Protein AF-A0A7Y5DY19-F1 (afdb_monomer)

Structure (mmCIF, N/CA/C/O backbone):
data_AF-A0A7Y5DY19-F1
#
_entry.id  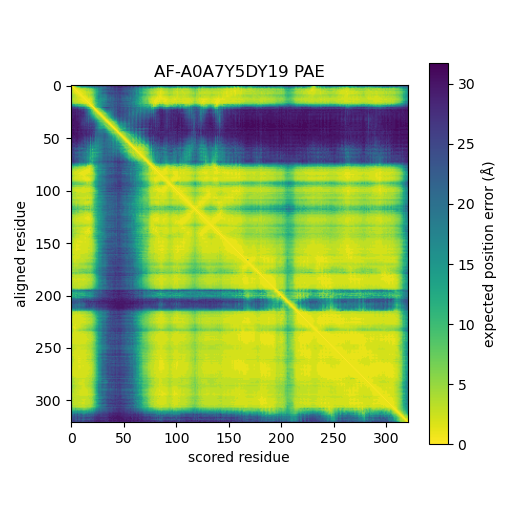 AF-A0A7Y5DY19-F1
#
loop_
_atom_site.group_PDB
_atom_site.id
_atom_site.type_symbol
_atom_site.label_atom_id
_atom_site.label_alt_id
_atom_site.label_comp_id
_atom_site.label_asym_id
_atom_site.label_entity_id
_atom_site.label_seq_id
_atom_site.pdbx_PDB_ins_code
_atom_site.Cartn_x
_atom_site.Cartn_y
_atom_site.Cartn_z
_atom_site.occupancy
_atom_site.B_iso_or_equiv
_atom_site.auth_seq_id
_atom_site.auth_comp_id
_atom_site.auth_asym_id
_atom_site.auth_atom_id
_atom_site.pdbx_PDB_model_num
ATOM 1 N N . MET A 1 1 ? 24.642 -0.174 10.394 1.00 47.94 1 MET A N 1
ATOM 2 C CA . MET A 1 1 ? 23.927 -1.462 10.455 1.00 47.94 1 MET A CA 1
ATOM 3 C C . MET A 1 1 ? 22.788 -1.344 9.474 1.00 47.94 1 MET A C 1
ATOM 5 O O . MET A 1 1 ? 21.991 -0.431 9.638 1.00 47.94 1 MET A O 1
ATOM 9 N N . GLU A 1 2 ? 22.770 -2.161 8.429 1.00 65.00 2 GLU A N 1
ATOM 10 C CA . GLU A 1 2 ? 21.611 -2.221 7.538 1.00 65.00 2 GLU A CA 1
ATOM 11 C C . GLU A 1 2 ? 20.450 -2.831 8.331 1.00 65.00 2 GLU A C 1
ATOM 13 O O . GLU A 1 2 ? 20.556 -3.951 8.831 1.00 65.00 2 GLU A O 1
ATOM 18 N N . GLY A 1 3 ? 19.395 -2.045 8.552 1.00 85.75 3 GLY A N 1
ATOM 19 C CA . GLY A 1 3 ? 18.178 -2.532 9.194 1.00 85.75 3 GLY A CA 1
ATOM 20 C C . GLY A 1 3 ? 17.427 -3.467 8.250 1.00 85.75 3 GLY A C 1
ATOM 21 O O . GLY A 1 3 ? 17.503 -3.313 7.033 1.00 85.75 3 GLY A O 1
ATOM 22 N N . VAL A 1 4 ? 16.697 -4.436 8.791 1.00 93.50 4 VAL A N 1
ATOM 23 C CA . VAL A 1 4 ? 15.741 -5.232 8.011 1.00 93.50 4 VAL A CA 1
ATOM 24 C C . VAL A 1 4 ? 14.376 -4.576 8.168 1.00 93.50 4 VAL A C 1
ATOM 26 O O . VAL A 1 4 ? 13.963 -4.287 9.287 1.00 93.50 4 VAL A O 1
ATOM 29 N N . LEU A 1 5 ? 13.688 -4.329 7.056 1.00 94.56 5 LEU A N 1
ATOM 30 C CA . LEU A 1 5 ? 12.326 -3.811 7.050 1.00 94.56 5 LEU A CA 1
ATOM 31 C C . LEU A 1 5 ? 11.378 -4.778 7.766 1.00 94.56 5 LEU A C 1
ATOM 33 O O . LEU A 1 5 ? 11.551 -6.000 7.663 1.00 94.56 5 LEU A O 1
ATOM 37 N N . PRO A 1 6 ? 10.323 -4.265 8.415 1.00 94.06 6 PRO A N 1
ATOM 38 C CA . PRO A 1 6 ? 9.369 -5.110 9.116 1.00 94.06 6 PRO A CA 1
ATOM 39 C C . PRO A 1 6 ? 8.664 -6.071 8.147 1.00 94.06 6 PRO A C 1
ATOM 41 O O . PRO A 1 6 ? 8.597 -5.820 6.937 1.00 94.06 6 PRO A O 1
ATOM 44 N N . PRO A 1 7 ? 8.110 -7.192 8.630 1.00 95.31 7 PRO A N 1
ATOM 45 C CA . PRO A 1 7 ? 7.255 -8.029 7.800 1.00 95.31 7 PRO A CA 1
ATOM 46 C C . PRO A 1 7 ? 6.037 -7.225 7.339 1.00 95.31 7 PRO A C 1
ATOM 48 O O . PRO A 1 7 ? 5.488 -6.444 8.107 1.00 95.31 7 PRO A O 1
ATOM 51 N N . LEU A 1 8 ? 5.568 -7.441 6.111 1.00 94.75 8 LEU A N 1
ATOM 52 C CA . LEU A 1 8 ? 4.372 -6.761 5.606 1.00 94.75 8 LEU A CA 1
ATOM 53 C C . LEU A 1 8 ? 3.148 -7.029 6.508 1.00 94.75 8 LEU A C 1
ATOM 55 O O . LEU A 1 8 ? 3.033 -8.145 7.037 1.00 94.75 8 LEU A O 1
ATOM 59 N N . PRO A 1 9 ? 2.232 -6.056 6.666 1.00 94.56 9 PRO A N 1
ATOM 60 C CA . PRO A 1 9 ? 0.944 -6.264 7.321 1.00 94.56 9 PRO A CA 1
ATOM 61 C C . PRO A 1 9 ? 0.199 -7.473 6.740 1.00 94.56 9 PRO A C 1
ATOM 63 O O . PRO A 1 9 ? 0.100 -7.630 5.525 1.00 94.56 9 PRO A O 1
ATOM 66 N N . ASP A 1 10 ? -0.343 -8.331 7.603 1.00 92.62 10 A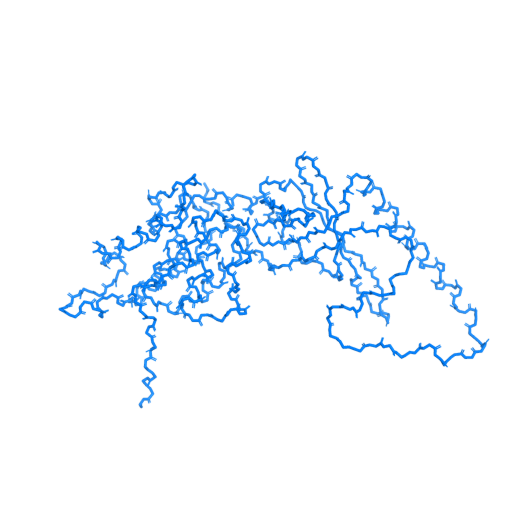SP A N 1
ATOM 67 C CA . ASP A 1 10 ? -1.131 -9.518 7.234 1.00 92.62 10 ASP A CA 1
ATOM 68 C C . ASP A 1 10 ? -2.639 -9.246 7.128 1.00 92.62 10 ASP A C 1
ATOM 70 O O . ASP A 1 10 ? -3.430 -10.146 6.846 1.00 92.62 10 ASP A O 1
ATOM 74 N N . PHE A 1 11 ? -3.038 -7.985 7.269 1.00 93.62 11 PHE A N 1
ATOM 75 C CA . PHE A 1 11 ? -4.394 -7.504 7.049 1.00 93.62 11 PHE A CA 1
ATOM 76 C C . PHE A 1 11 ? -4.428 -6.529 5.871 1.00 93.62 11 PHE A C 1
ATOM 78 O O . PHE A 1 11 ? -3.453 -5.850 5.550 1.00 93.62 11 PHE A O 1
ATOM 85 N N . ARG A 1 12 ? -5.576 -6.446 5.199 1.00 93.19 12 ARG A N 1
ATOM 86 C CA . ARG A 1 12 ? -5.822 -5.451 4.139 1.00 93.19 12 ARG A CA 1
ATOM 87 C C . ARG A 1 12 ? -6.765 -4.349 4.596 1.00 93.19 12 ARG A C 1
ATOM 89 O O . ARG A 1 12 ? -6.614 -3.206 4.185 1.00 93.19 12 ARG A O 1
ATOM 96 N N . TYR A 1 13 ? -7.732 -4.710 5.430 1.00 95.31 13 TYR A N 1
ATOM 97 C CA . TYR A 1 13 ? -8.744 -3.808 5.946 1.00 95.31 13 TYR A CA 1
ATOM 98 C C . TYR A 1 13 ? -9.335 -4.395 7.227 1.00 95.31 13 TYR A C 1
ATOM 100 O O . TYR A 1 13 ? -9.762 -5.550 7.231 1.00 95.31 13 TYR A O 1
ATOM 108 N N . VAL A 1 14 ? -9.381 -3.601 8.292 1.00 96.50 14 VAL A N 1
ATOM 109 C CA . VAL A 1 14 ? -10.083 -3.931 9.537 1.00 96.50 14 VAL A CA 1
ATOM 110 C C . VAL A 1 14 ? -11.044 -2.791 9.846 1.00 96.50 14 VAL A C 1
ATOM 112 O O . VAL A 1 14 ? -10.621 -1.723 10.286 1.00 96.50 14 VAL A O 1
ATOM 115 N N . GLY A 1 15 ? -12.332 -3.011 9.580 1.00 96.31 15 GLY A N 1
ATOM 116 C CA . GLY A 1 15 ? -13.397 -2.062 9.901 1.00 96.31 15 GLY A CA 1
ATOM 117 C C . GLY A 1 15 ? -13.748 -2.110 11.387 1.00 96.31 15 GLY A C 1
ATOM 118 O O . GLY A 1 15 ? -13.880 -3.194 11.961 1.00 96.31 15 GLY A O 1
ATOM 119 N N . LEU A 1 16 ? -13.881 -0.936 11.998 1.00 95.69 16 LEU A N 1
ATOM 120 C CA . LEU A 1 16 ? -14.150 -0.751 13.416 1.00 95.69 16 LEU A CA 1
ATOM 121 C C . LEU A 1 16 ? -15.357 0.172 13.601 1.00 95.69 16 LEU A C 1
ATOM 123 O O . LEU A 1 16 ? -15.302 1.360 13.285 1.00 95.69 16 LEU A O 1
ATOM 127 N N . ASP A 1 17 ? -16.428 -0.371 14.167 1.00 93.19 17 ASP A N 1
ATOM 128 C CA . ASP A 1 17 ? -17.612 0.384 14.557 1.00 93.19 17 ASP A CA 1
ATOM 129 C C . ASP A 1 17 ? -17.346 1.198 15.834 1.00 93.19 17 ASP A C 1
ATOM 131 O O . ASP A 1 17 ? -16.544 0.783 16.680 1.00 93.19 17 ASP A O 1
ATOM 135 N N . PRO A 1 18 ? -18.053 2.324 16.052 1.00 89.56 18 PRO A N 1
ATOM 136 C CA . PRO A 1 18 ? -17.927 3.095 17.281 1.00 89.56 18 PRO A CA 1
ATOM 137 C C . PRO A 1 18 ? -18.196 2.226 18.511 1.00 89.56 18 PRO A C 1
ATOM 139 O O . PRO A 1 18 ? -19.282 1.655 18.665 1.00 89.56 18 PRO A O 1
ATOM 142 N N . TYR A 1 19 ? -17.233 2.173 19.433 1.00 82.88 19 TYR A N 1
ATOM 143 C CA . TYR A 1 19 ? -17.400 1.405 20.661 1.00 82.88 19 TYR A CA 1
ATOM 144 C C . TYR A 1 19 ? -18.506 2.010 21.538 1.00 82.88 19 TYR A C 1
ATOM 146 O O . TYR A 1 19 ? -18.333 3.043 22.185 1.00 82.88 19 TYR A O 1
ATOM 154 N N . ARG A 1 20 ? -19.664 1.350 21.599 1.00 75.81 20 ARG A N 1
ATOM 155 C CA . ARG A 1 20 ? -20.742 1.714 22.523 1.00 75.81 20 ARG A CA 1
ATOM 156 C C . ARG A 1 20 ? -20.715 0.740 23.693 1.00 75.81 20 ARG A C 1
ATOM 158 O O . ARG A 1 20 ? -21.132 -0.404 23.509 1.00 75.81 20 ARG A O 1
ATOM 165 N N . PRO A 1 21 ? -20.287 1.156 24.900 1.00 60.34 21 PRO A N 1
ATOM 166 C CA . PRO A 1 21 ? -20.390 0.311 26.078 1.00 60.34 21 PRO A CA 1
ATOM 167 C C . PRO A 1 21 ? -21.870 0.152 26.444 1.00 60.34 21 PRO A C 1
ATOM 169 O O . PRO A 1 21 ? -22.407 0.874 27.280 1.00 60.34 21 PRO A O 1
ATOM 172 N N . ARG A 1 22 ? -22.576 -0.770 25.789 1.00 55.03 22 ARG A N 1
ATOM 173 C CA . ARG A 1 22 ? -23.958 -1.081 26.135 1.00 55.03 22 ARG A CA 1
ATOM 174 C C . ARG A 1 22 ? -23.979 -2.168 27.187 1.00 55.03 22 ARG A C 1
ATOM 176 O O . ARG A 1 22 ? -23.454 -3.267 27.016 1.00 55.03 22 ARG A O 1
ATOM 183 N N . GLY A 1 23 ? -24.647 -1.856 28.290 1.00 47.34 23 GLY A N 1
ATOM 184 C CA . GLY A 1 23 ? -25.185 -2.902 29.120 1.00 47.34 23 GLY A CA 1
ATOM 185 C C . GLY A 1 23 ? -26.257 -3.664 28.347 1.00 47.34 23 GLY A C 1
ATOM 186 O O . GLY A 1 23 ? -27.318 -3.112 28.106 1.00 47.34 23 GLY A O 1
ATOM 187 N N . ILE A 1 24 ? -25.961 -4.932 28.050 1.00 45.91 24 ILE A N 1
ATOM 188 C CA . ILE A 1 24 ? -26.899 -6.009 27.692 1.00 45.91 24 ILE A CA 1
ATOM 189 C C . ILE A 1 24 ? -27.381 -6.042 26.219 1.00 45.91 24 ILE A C 1
ATOM 191 O O . ILE A 1 24 ? -27.890 -5.071 25.673 1.00 45.91 24 ILE A O 1
ATOM 195 N N . LEU A 1 25 ? -27.253 -7.264 25.674 1.00 42.62 25 LEU A N 1
ATOM 196 C CA . LEU A 1 25 ? -27.807 -7.879 24.455 1.00 42.62 25 LEU A CA 1
ATOM 197 C C . LEU A 1 25 ? -27.158 -7.538 23.103 1.00 42.62 25 LEU A C 1
ATOM 199 O O . LEU A 1 25 ? -27.668 -6.759 22.304 1.00 42.62 25 LEU A O 1
ATOM 203 N N . VAL A 1 26 ? -26.089 -8.285 22.800 1.00 42.25 26 VAL A N 1
ATOM 204 C CA . VAL A 1 26 ? -25.784 -8.719 21.429 1.00 42.25 26 VAL A CA 1
ATOM 205 C C . VAL A 1 26 ? -26.884 -9.699 21.011 1.00 42.25 26 VAL A C 1
ATOM 207 O O . VAL A 1 26 ? -26.814 -10.896 21.259 1.00 42.25 26 VAL A O 1
ATOM 210 N N . ALA A 1 27 ? -27.945 -9.146 20.438 1.00 38.53 27 ALA A N 1
ATOM 211 C CA . ALA A 1 27 ? -28.894 -9.833 19.579 1.00 38.53 27 ALA A CA 1
ATOM 212 C C . ALA A 1 27 ? -29.071 -8.909 18.370 1.00 38.53 27 ALA A C 1
ATOM 214 O O . ALA A 1 27 ? -29.898 -8.002 18.402 1.00 38.53 27 ALA A O 1
ATOM 215 N N . GLY A 1 28 ? -28.208 -9.051 17.359 1.00 35.72 28 GLY A N 1
ATOM 216 C CA . GLY A 1 28 ? -28.328 -8.250 16.135 1.00 35.72 28 GLY A CA 1
ATOM 217 C C . GLY A 1 28 ? -27.039 -7.819 15.436 1.00 35.72 28 GLY A C 1
ATOM 218 O O . GLY A 1 28 ? -27.058 -6.783 14.787 1.00 35.72 28 GLY A O 1
ATOM 219 N N . ALA A 1 29 ? -25.943 -8.578 15.525 1.00 39.25 29 ALA A N 1
ATOM 220 C CA . ALA A 1 29 ? -24.793 -8.413 14.624 1.00 39.25 29 ALA A CA 1
ATOM 221 C C . ALA A 1 29 ? -24.705 -9.585 13.623 1.00 39.25 29 ALA A C 1
ATOM 223 O O . ALA A 1 29 ? -23.645 -10.151 13.400 1.00 39.25 29 ALA A O 1
ATOM 224 N N . LEU A 1 30 ? -25.853 -9.969 13.048 1.00 38.22 30 LEU A N 1
ATOM 225 C CA . LEU A 1 30 ? -25.988 -10.990 11.994 1.00 38.22 30 LEU A CA 1
ATOM 226 C C . LEU A 1 30 ? -26.472 -10.376 10.668 1.00 38.22 30 LEU A C 1
ATOM 228 O O . LEU A 1 30 ? -27.274 -10.965 9.948 1.00 38.22 30 LEU A O 1
ATOM 232 N N . ALA A 1 31 ? -26.028 -9.165 10.336 1.00 37.38 31 ALA A N 1
ATOM 233 C CA . ALA A 1 31 ? -26.508 -8.487 9.133 1.00 37.38 31 ALA A CA 1
ATOM 234 C C . ALA A 1 31 ? -25.411 -7.767 8.348 1.00 37.38 31 ALA A C 1
ATOM 236 O O . ALA A 1 31 ? -25.641 -6.662 7.887 1.00 37.38 31 ALA A O 1
ATOM 237 N N . THR A 1 32 ? -24.259 -8.413 8.148 1.00 43.06 32 THR A N 1
ATOM 238 C CA . THR A 1 32 ? -23.358 -8.139 7.008 1.00 43.06 32 THR A CA 1
ATOM 239 C C . THR A 1 32 ? -22.368 -9.298 6.832 1.00 43.06 32 THR A C 1
ATOM 241 O O . THR A 1 32 ? -21.172 -9.169 7.062 1.00 43.06 32 THR A O 1
ATOM 244 N N . GLY A 1 33 ? -22.875 -10.473 6.436 1.00 35.12 33 GLY A N 1
ATOM 245 C CA . GLY A 1 33 ? -22.023 -11.601 6.034 1.00 35.12 33 GLY A CA 1
ATOM 246 C C . GLY A 1 33 ? -22.703 -12.972 6.064 1.00 35.12 33 GLY A C 1
ATOM 247 O O . GLY A 1 33 ? -22.456 -13.743 6.973 1.00 35.12 33 GLY A O 1
ATOM 248 N N . ALA A 1 34 ? -23.532 -13.261 5.053 1.00 35.44 34 ALA A N 1
ATOM 249 C CA . ALA A 1 34 ? -23.969 -14.594 4.601 1.00 35.44 34 ALA A CA 1
ATOM 250 C C . ALA A 1 34 ? -24.678 -15.561 5.595 1.00 35.44 34 ALA A C 1
ATOM 252 O O . ALA A 1 34 ? -24.042 -16.324 6.302 1.00 35.44 34 ALA A O 1
ATOM 253 N N . GLY A 1 35 ? -26.013 -15.652 5.475 1.00 34.72 35 GLY A N 1
ATOM 254 C CA . GLY A 1 35 ? -26.762 -16.925 5.501 1.00 34.72 35 GLY A CA 1
ATOM 255 C C . GLY A 1 35 ? -27.006 -17.648 6.840 1.00 34.72 35 GLY A C 1
ATOM 256 O O . GLY A 1 35 ? -26.118 -18.288 7.375 1.00 34.72 35 GLY A O 1
ATOM 257 N N . ALA A 1 36 ? -28.289 -17.700 7.230 1.00 34.03 36 ALA A N 1
ATOM 258 C CA . ALA A 1 36 ? -28.924 -18.625 8.187 1.00 34.03 36 ALA A CA 1
ATOM 259 C C . ALA A 1 36 ? -28.653 -18.421 9.695 1.00 34.03 36 ALA A C 1
ATOM 261 O O . ALA A 1 36 ? -27.603 -18.775 10.200 1.00 34.03 36 ALA A O 1
ATOM 262 N N . PHE A 1 37 ? -29.665 -17.933 10.431 1.00 32.44 37 PHE A N 1
ATOM 263 C CA . PHE A 1 37 ? -30.387 -18.683 11.483 1.00 32.44 37 PHE A CA 1
ATOM 264 C C . PHE A 1 37 ? -31.333 -17.737 12.250 1.00 32.44 37 PHE A C 1
ATOM 266 O O . PHE A 1 37 ? -30.956 -17.069 13.206 1.00 32.44 37 PHE A O 1
ATOM 273 N N . VAL A 1 38 ? -32.606 -17.703 11.850 1.00 34.28 38 VAL A N 1
ATOM 274 C CA . VAL A 1 38 ? -33.706 -17.225 12.704 1.00 34.28 38 VAL A CA 1
ATOM 275 C C . VAL A 1 38 ? -34.768 -18.308 12.689 1.00 34.28 38 VAL A C 1
ATOM 277 O O . VAL A 1 38 ? -35.705 -18.233 11.911 1.00 34.28 38 VAL A O 1
ATOM 280 N N . PHE A 1 39 ? -34.593 -19.351 13.496 1.00 34.44 39 PHE A N 1
ATOM 281 C CA . PHE A 1 39 ? -35.662 -20.289 13.848 1.00 34.44 39 PHE A CA 1
ATOM 282 C C . PHE A 1 39 ? -35.239 -21.085 15.084 1.00 34.44 39 PHE A C 1
ATOM 284 O O . PHE A 1 39 ? -34.536 -22.076 14.949 1.00 34.44 39 PHE A O 1
ATOM 291 N N . ALA A 1 40 ? -35.649 -20.640 16.277 1.00 34.84 40 ALA A N 1
ATOM 292 C CA . ALA A 1 40 ? -35.953 -21.508 17.427 1.00 34.84 40 ALA A CA 1
ATOM 293 C C . ALA A 1 40 ? -36.281 -20.669 18.675 1.00 34.84 40 ALA A C 1
ATOM 295 O O . ALA A 1 40 ? -35.467 -20.533 19.584 1.00 34.84 40 ALA A O 1
ATOM 296 N N . SER A 1 41 ? -37.494 -20.122 18.761 1.00 35.47 41 SER A N 1
ATOM 297 C CA . SER A 1 41 ? -38.027 -19.647 20.052 1.00 35.47 41 SER A CA 1
ATOM 298 C C . SER A 1 41 ? -39.474 -20.066 20.330 1.00 35.47 41 SER A C 1
ATOM 300 O O . SER A 1 41 ? -40.055 -19.629 21.317 1.00 35.47 41 SER A O 1
ATOM 302 N N . SER A 1 42 ? -40.053 -20.975 19.537 1.00 35.09 42 SER A N 1
ATOM 303 C CA . SER A 1 42 ? -41.448 -21.417 19.704 1.00 35.09 42 SER A CA 1
ATOM 304 C C . SER A 1 42 ? -41.637 -22.833 20.274 1.00 35.09 42 SER A C 1
ATOM 306 O O . SER A 1 42 ? -42.757 -23.332 20.269 1.00 35.09 42 SER A O 1
ATOM 308 N N . LEU A 1 43 ? -40.599 -23.497 20.802 1.00 41.12 43 LEU A N 1
ATOM 309 C CA . LEU A 1 43 ? -40.690 -24.911 21.214 1.00 41.12 43 LEU A CA 1
ATOM 310 C C . LEU A 1 43 ? -40.022 -25.227 22.564 1.00 41.12 43 LEU A C 1
ATOM 312 O O . LEU A 1 43 ? -39.181 -26.115 22.630 1.00 41.12 43 LEU A O 1
ATOM 316 N N . ILE A 1 44 ? -40.379 -24.553 23.666 1.00 40.78 44 ILE A N 1
ATOM 317 C CA . ILE A 1 44 ? -40.009 -25.044 25.013 1.00 40.78 44 ILE A CA 1
ATOM 318 C C . ILE A 1 44 ? -41.146 -24.786 26.014 1.00 40.78 44 ILE A C 1
ATOM 320 O O . ILE A 1 44 ? -41.459 -23.648 26.347 1.00 40.78 44 ILE A O 1
ATOM 324 N N . GLY A 1 45 ? -41.765 -25.876 26.483 1.00 39.03 45 GLY A N 1
ATOM 325 C CA . GLY A 1 45 ? -42.832 -25.885 27.488 1.00 39.03 45 GLY A CA 1
ATOM 326 C C . GLY A 1 45 ? -42.370 -25.565 28.924 1.00 39.03 45 GLY A C 1
ATOM 327 O O . GLY A 1 45 ? -41.172 -25.444 29.191 1.00 39.03 45 GLY A O 1
ATOM 328 N N . PRO A 1 46 ? -43.313 -25.474 29.882 1.00 37.25 46 PRO A N 1
ATOM 329 C CA . PRO A 1 46 ? -43.135 -24.818 31.189 1.00 37.25 46 PRO A CA 1
ATOM 330 C C . PRO A 1 46 ? -42.216 -25.533 32.209 1.00 37.25 46 PRO A C 1
ATOM 332 O O . PRO A 1 46 ? -42.150 -25.130 33.366 1.00 37.25 46 PRO A O 1
ATOM 335 N N . GLY A 1 47 ? -41.475 -26.575 31.816 1.00 38.69 47 GLY A N 1
ATOM 336 C CA . GLY A 1 47 ? -40.730 -27.455 32.731 1.00 38.69 47 GLY A CA 1
ATOM 337 C C . GLY A 1 47 ? -39.239 -27.152 32.951 1.00 38.69 47 GLY A C 1
ATOM 338 O O . GLY A 1 47 ? -38.571 -27.938 33.616 1.00 38.69 47 GLY A O 1
ATOM 339 N N . ARG A 1 48 ? -38.664 -26.072 32.396 1.00 40.97 48 ARG A N 1
ATOM 340 C CA . ARG A 1 48 ? -37.198 -25.817 32.443 1.00 40.97 48 ARG A CA 1
ATOM 341 C C . ARG A 1 48 ? -36.795 -24.464 33.047 1.00 40.97 48 ARG A C 1
ATOM 343 O O . ARG A 1 48 ? -35.783 -23.891 32.661 1.00 40.97 48 ARG A O 1
ATOM 350 N N . ALA A 1 49 ? -37.551 -23.967 34.025 1.00 40.69 49 ALA A N 1
ATOM 351 C CA . ALA A 1 49 ? -37.311 -22.658 34.643 1.00 40.69 49 ALA A CA 1
ATOM 352 C C . ALA A 1 49 ? -36.174 -22.611 35.695 1.00 40.69 49 ALA A C 1
ATOM 354 O O . ALA A 1 49 ? -35.813 -21.527 36.137 1.00 40.69 49 ALA A O 1
ATOM 355 N N . ILE A 1 50 ? -35.590 -23.748 36.106 1.00 39.50 50 ILE A N 1
ATOM 356 C CA . ILE A 1 50 ? -34.637 -23.782 37.241 1.00 39.50 50 ILE A CA 1
ATOM 357 C C . ILE A 1 50 ? -33.158 -23.861 36.799 1.00 39.50 50 ILE A C 1
ATOM 359 O O . ILE A 1 50 ? -32.272 -23.439 37.537 1.00 39.50 50 ILE A O 1
ATOM 363 N N . LEU A 1 51 ? -32.857 -24.286 35.564 1.00 34.81 51 LEU A N 1
ATOM 364 C CA . LEU A 1 51 ? -31.471 -24.345 35.050 1.00 34.81 51 LEU A CA 1
ATOM 365 C C . LEU A 1 51 ? -31.003 -23.061 34.342 1.00 34.81 51 LEU A C 1
ATOM 367 O O . LEU A 1 51 ? -29.809 -22.885 34.110 1.00 34.81 51 LEU A O 1
ATOM 371 N N . THR A 1 52 ? -31.908 -22.126 34.057 1.00 37.34 52 THR A N 1
ATOM 372 C CA . THR A 1 52 ? -31.581 -20.806 33.495 1.00 37.34 52 THR A CA 1
ATOM 373 C C . THR A 1 52 ? -31.015 -19.834 34.537 1.00 37.34 52 THR A C 1
ATOM 375 O O . THR A 1 52 ? -30.249 -18.944 34.180 1.00 37.34 52 THR A O 1
ATOM 378 N N . ALA A 1 53 ? -31.294 -20.020 35.833 1.00 36.91 53 ALA A N 1
ATOM 379 C CA . ALA A 1 53 ? -30.846 -19.094 36.880 1.00 36.91 53 ALA A CA 1
ATOM 380 C C . ALA A 1 53 ? -29.329 -19.160 37.168 1.00 36.91 53 ALA A C 1
ATOM 382 O O . ALA A 1 53 ? -28.709 -18.133 37.446 1.00 36.91 53 ALA A O 1
ATOM 383 N N . ILE A 1 54 ? -28.701 -20.337 37.043 1.00 38.06 54 ILE A N 1
ATOM 384 C CA . ILE A 1 54 ? -27.258 -20.513 37.316 1.00 38.06 54 ILE A CA 1
ATOM 385 C C . ILE A 1 54 ? -26.398 -20.011 36.139 1.00 38.06 54 ILE A C 1
ATOM 387 O O . ILE A 1 54 ? -25.327 -19.442 36.352 1.00 38.06 54 ILE A O 1
ATOM 391 N N . GLY A 1 55 ? -26.891 -20.116 34.898 1.00 35.31 55 GLY A N 1
ATOM 392 C CA . GLY A 1 55 ? -26.217 -19.557 33.717 1.00 35.31 55 GLY A CA 1
ATOM 393 C C . GLY A 1 55 ? -26.217 -18.022 33.678 1.00 35.31 55 GLY A C 1
ATOM 394 O O . GLY A 1 55 ? -25.226 -17.407 33.284 1.00 35.31 55 GLY A O 1
ATOM 395 N N . VAL A 1 56 ? -27.293 -17.387 34.156 1.00 38.78 56 VAL A N 1
ATOM 396 C CA . VAL A 1 56 ? -27.440 -15.919 34.152 1.00 38.78 56 VAL A CA 1
ATOM 397 C C . VAL A 1 56 ? -26.511 -15.240 35.171 1.00 38.78 56 VAL A C 1
ATOM 399 O O . VAL A 1 56 ? -25.954 -14.182 34.877 1.00 38.78 56 VAL A O 1
ATOM 402 N N . ALA A 1 57 ? -26.253 -15.858 36.329 1.00 40.38 57 ALA A N 1
ATOM 403 C CA . ALA A 1 57 ? -25.339 -15.306 37.336 1.00 40.38 57 ALA A CA 1
ATOM 404 C C . ALA A 1 57 ? -23.859 -15.343 36.894 1.00 40.38 57 ALA A C 1
ATOM 406 O O . ALA A 1 57 ? -23.115 -14.387 37.126 1.00 40.38 57 ALA A O 1
ATOM 407 N N . GLY A 1 58 ? -23.439 -16.407 36.196 1.00 42.62 58 GLY A N 1
ATOM 408 C CA . GLY A 1 58 ? -22.091 -16.516 35.624 1.00 42.62 58 GLY A CA 1
ATOM 409 C C . GLY A 1 58 ? -21.841 -15.504 34.501 1.00 42.62 58 GLY A C 1
ATOM 410 O O . GLY A 1 58 ? -20.803 -14.838 34.485 1.00 42.62 58 GLY A O 1
ATOM 411 N N . ALA A 1 59 ? -22.825 -15.311 33.615 1.00 43.94 59 ALA A N 1
ATOM 412 C CA . ALA A 1 59 ? -22.772 -14.294 32.565 1.00 43.94 59 ALA A CA 1
ATOM 413 C C . ALA A 1 59 ? -22.739 -12.867 33.141 1.00 43.94 59 ALA A C 1
ATOM 415 O O . ALA A 1 59 ? -21.983 -12.020 32.660 1.00 43.94 59 ALA A O 1
ATOM 416 N N . ALA A 1 60 ? -23.490 -12.601 34.216 1.00 47.84 60 ALA A N 1
ATOM 417 C CA . ALA A 1 60 ? -23.481 -11.308 34.894 1.00 47.84 60 ALA A CA 1
ATOM 418 C C . ALA A 1 60 ? -22.107 -10.990 35.509 1.00 47.84 60 ALA A C 1
ATOM 420 O O . ALA A 1 60 ? -21.568 -9.917 35.245 1.00 47.84 60 ALA A O 1
ATOM 421 N N . LEU A 1 61 ? -21.484 -11.925 36.237 1.00 48.12 61 LEU A N 1
ATOM 422 C CA . LEU A 1 61 ? -20.167 -11.704 36.851 1.00 48.12 61 LEU A CA 1
ATOM 423 C C . LEU A 1 61 ? -19.033 -11.605 35.819 1.00 48.12 61 LEU A C 1
ATOM 425 O O . LEU A 1 61 ? -18.151 -10.754 35.967 1.00 48.12 61 LEU A O 1
ATOM 429 N N . PHE A 1 62 ? -19.071 -12.408 34.750 1.00 50.31 62 PHE A N 1
ATOM 430 C CA . PHE A 1 62 ? -18.108 -12.305 33.648 1.00 50.31 62 PHE A CA 1
ATOM 431 C C . PHE A 1 62 ? -18.259 -10.968 32.911 1.00 50.31 62 PHE A C 1
ATOM 433 O O . PHE A 1 62 ? -17.276 -10.249 32.729 1.00 50.31 62 PHE A O 1
ATOM 440 N N . SER A 1 63 ? -19.498 -10.556 32.615 1.00 48.28 63 SER A N 1
ATOM 441 C CA . SER A 1 63 ? -19.778 -9.245 32.020 1.00 48.28 63 SER A CA 1
ATOM 442 C C . SER A 1 63 ? -19.385 -8.086 32.941 1.00 48.28 63 SER A C 1
ATOM 444 O O . SER A 1 63 ? -18.941 -7.055 32.453 1.00 48.28 63 SER A O 1
ATOM 446 N N . GLN A 1 64 ? -19.475 -8.237 34.266 1.00 53.41 64 GLN A N 1
ATOM 447 C CA . GLN A 1 64 ? -19.107 -7.196 35.227 1.00 53.41 64 GLN A CA 1
ATOM 448 C C . GLN A 1 64 ? -17.584 -7.062 35.392 1.00 53.41 64 GLN A C 1
ATOM 450 O O . GLN A 1 64 ? -17.088 -5.946 35.560 1.00 53.41 64 GLN A O 1
ATOM 455 N N . ARG A 1 65 ? -16.823 -8.162 35.285 1.00 53.78 65 ARG A N 1
ATOM 456 C CA . ARG A 1 65 ? -15.347 -8.134 35.231 1.00 53.78 65 ARG A CA 1
ATOM 457 C C . ARG A 1 65 ? -14.838 -7.552 33.912 1.00 53.78 65 ARG A C 1
ATOM 459 O O . ARG A 1 65 ? -13.964 -6.690 33.944 1.00 53.78 65 ARG A O 1
ATOM 466 N N . LEU A 1 66 ? -15.446 -7.933 32.787 1.00 53.97 66 LEU A N 1
ATOM 467 C CA . LEU A 1 66 ? -15.178 -7.314 31.486 1.00 53.97 66 LEU A CA 1
ATOM 468 C C . LEU A 1 66 ? -15.533 -5.829 31.482 1.00 53.97 66 LEU A C 1
ATOM 470 O O . LEU A 1 66 ? -14.727 -5.008 31.060 1.00 53.97 66 LEU A O 1
ATOM 474 N N . ARG A 1 67 ? -16.688 -5.454 32.045 1.00 54.19 67 ARG A N 1
ATOM 475 C CA . ARG A 1 67 ? -17.053 -4.046 32.222 1.00 54.19 67 ARG A CA 1
ATOM 476 C C . ARG A 1 67 ? -16.036 -3.307 33.071 1.00 54.19 67 ARG A C 1
ATOM 478 O O . ARG A 1 67 ? -15.729 -2.188 32.710 1.00 54.19 67 ARG A O 1
ATOM 485 N N . ARG A 1 68 ? -15.501 -3.879 34.155 1.00 54.50 68 ARG A N 1
ATOM 486 C CA . ARG A 1 68 ? -14.500 -3.192 34.993 1.00 54.50 68 ARG A CA 1
ATOM 487 C C . ARG A 1 68 ? -13.182 -2.953 34.260 1.00 54.50 68 ARG A C 1
ATOM 489 O O . ARG A 1 68 ? -12.705 -1.825 34.302 1.00 54.50 68 ARG A O 1
ATOM 496 N N . ASN A 1 69 ? -12.657 -3.952 33.551 1.00 52.47 69 ASN A N 1
ATOM 497 C CA . ASN A 1 69 ? -11.397 -3.802 32.815 1.00 52.47 69 ASN A CA 1
ATOM 498 C C . ASN A 1 69 ? -11.551 -2.881 31.595 1.00 52.47 69 ASN A C 1
ATOM 500 O O . ASN A 1 69 ? -10.685 -2.056 31.330 1.00 52.47 69 ASN A O 1
ATOM 504 N N . VAL A 1 70 ? -12.688 -2.947 30.895 1.00 53.59 70 VAL A N 1
ATOM 505 C CA . VAL A 1 70 ? -12.927 -2.100 29.719 1.00 53.59 70 VAL A CA 1
ATOM 506 C C . VAL A 1 70 ? -13.387 -0.686 30.114 1.00 53.59 70 VAL A C 1
ATOM 508 O O . VAL A 1 70 ? -12.979 0.284 29.481 1.00 53.59 70 VAL A O 1
ATOM 511 N N . HIS A 1 71 ? -14.175 -0.506 31.187 1.00 51.34 71 HIS A N 1
ATOM 512 C CA . HIS A 1 71 ? -14.541 0.833 31.689 1.00 51.34 71 HIS A CA 1
ATOM 513 C C . HIS A 1 71 ? -13.367 1.582 32.311 1.00 51.34 71 HIS A C 1
ATOM 515 O O . HIS A 1 71 ? -13.348 2.805 32.201 1.00 51.34 71 HIS A O 1
ATOM 521 N N . SER A 1 72 ? -12.421 0.923 32.992 1.00 51.62 72 SER A N 1
ATOM 522 C CA . SER A 1 72 ? -11.300 1.663 33.590 1.00 51.62 72 SER A CA 1
ATOM 523 C C . SER A 1 72 ? -10.352 2.230 32.534 1.00 51.62 72 SER A C 1
ATOM 525 O O . SER A 1 72 ? -9.720 3.247 32.794 1.00 51.62 72 SER A O 1
ATOM 527 N N . LEU A 1 73 ? -10.300 1.623 31.344 1.00 51.91 73 LEU A N 1
ATOM 528 C CA . LEU A 1 73 ? -9.408 2.019 30.248 1.00 51.91 73 LEU A CA 1
ATOM 529 C C . LEU A 1 73 ? -10.085 2.909 29.186 1.00 51.91 73 LEU A C 1
ATOM 531 O O . LEU A 1 73 ? -9.402 3.588 28.429 1.00 51.91 73 LEU A O 1
ATOM 535 N N . SER A 1 74 ? -11.423 2.948 29.137 1.00 55.88 74 SER A N 1
ATOM 536 C CA . SER A 1 74 ? -12.199 3.662 28.105 1.00 55.88 74 SER A CA 1
ATOM 537 C C . SER A 1 74 ? -12.648 5.078 28.488 1.00 55.88 74 SER A C 1
ATOM 539 O O . SER A 1 74 ? -13.227 5.754 27.641 1.00 55.88 74 SER A O 1
ATOM 541 N N . LYS A 1 75 ? -12.439 5.552 29.727 1.00 63.81 75 LYS A N 1
ATOM 542 C CA . LYS A 1 75 ? -13.055 6.813 30.203 1.00 63.81 75 LYS A CA 1
ATOM 543 C C . LYS A 1 75 ? -12.713 8.060 29.373 1.00 63.81 75 LYS A C 1
ATOM 545 O O . LYS A 1 75 ? -13.491 9.005 29.412 1.00 63.81 75 LYS A O 1
ATOM 550 N N . ASN A 1 76 ? -11.615 8.038 28.615 1.00 72.75 76 ASN A N 1
ATOM 551 C CA . ASN A 1 76 ? -11.143 9.183 27.831 1.00 72.75 76 ASN A CA 1
ATOM 552 C C . ASN A 1 76 ? -11.115 8.935 26.313 1.00 72.75 76 ASN A C 1
ATOM 554 O O . ASN A 1 76 ? -10.705 9.824 25.572 1.00 72.75 76 ASN A O 1
ATOM 558 N N . ALA A 1 77 ? -11.512 7.748 25.840 1.00 81.38 77 ALA A N 1
ATOM 559 C CA . ALA A 1 77 ? -11.447 7.422 24.419 1.00 81.38 77 ALA A CA 1
ATOM 560 C C . ALA A 1 77 ? -12.775 7.744 23.723 1.00 81.38 77 ALA A C 1
ATOM 562 O O . ALA A 1 77 ? -13.828 7.259 24.145 1.00 81.38 77 ALA A O 1
ATOM 563 N N . ALA A 1 78 ? -12.726 8.536 22.654 1.00 83.81 78 ALA A N 1
ATOM 564 C CA . ALA A 1 78 ? -13.900 8.837 21.846 1.00 83.81 78 ALA A CA 1
ATOM 565 C C . ALA A 1 78 ? -14.343 7.575 21.074 1.00 83.81 78 ALA A C 1
ATOM 567 O O . ALA A 1 78 ? -13.506 6.936 20.428 1.00 83.81 78 ALA A O 1
ATOM 568 N N . PRO A 1 79 ? -15.628 7.179 21.139 1.00 89.50 79 PRO A N 1
ATOM 569 C CA . PRO A 1 79 ? -16.177 6.143 20.272 1.00 89.50 79 PRO A CA 1
ATOM 570 C C . PRO A 1 79 ? -16.148 6.608 18.820 1.00 89.50 79 PRO A C 1
ATOM 572 O O . PRO A 1 79 ? -16.855 7.551 18.464 1.00 89.50 79 PRO A O 1
ATOM 575 N N . THR A 1 80 ? -15.376 5.930 17.980 1.00 91.12 80 THR A N 1
ATOM 576 C CA . THR A 1 80 ? -15.106 6.398 16.620 1.00 91.12 80 THR A CA 1
ATOM 577 C C . THR A 1 80 ? -15.273 5.264 15.626 1.00 91.12 80 THR A C 1
ATOM 579 O O . THR A 1 80 ? -14.759 4.167 15.834 1.00 91.12 80 THR A O 1
ATOM 582 N N . SER A 1 81 ? -15.994 5.540 14.538 1.00 93.88 81 SER A N 1
ATOM 583 C CA . SER A 1 81 ? -16.031 4.653 13.379 1.00 93.88 81 SER A CA 1
ATOM 584 C C . SER A 1 81 ? -14.738 4.855 12.603 1.00 93.88 81 SER A C 1
ATOM 586 O O . SER A 1 81 ? -14.449 5.967 12.160 1.00 93.88 81 SER A O 1
ATOM 588 N N . MET A 1 82 ? -13.938 3.808 12.457 1.00 96.50 82 MET A N 1
ATOM 589 C CA . MET A 1 82 ? -12.647 3.901 11.782 1.00 96.50 82 MET A CA 1
ATOM 590 C C . MET A 1 82 ? -12.288 2.599 11.073 1.00 96.50 82 MET A C 1
ATOM 592 O O . MET A 1 82 ? -12.904 1.563 11.290 1.00 96.50 82 MET A O 1
ATOM 596 N N . ALA A 1 83 ? -11.285 2.647 10.211 1.00 97.12 83 ALA A N 1
ATOM 597 C CA . ALA A 1 83 ? -10.724 1.487 9.548 1.00 97.12 83 ALA A CA 1
ATOM 598 C C . ALA A 1 83 ? -9.203 1.509 9.659 1.00 97.12 83 ALA A C 1
ATOM 600 O O . ALA A 1 83 ? -8.576 2.541 9.424 1.00 97.12 83 ALA A O 1
ATOM 601 N N . ILE A 1 84 ? -8.618 0.364 9.995 1.00 97.69 84 ILE A N 1
ATOM 602 C CA . ILE A 1 84 ? -7.169 0.160 9.990 1.00 97.69 84 ILE A CA 1
ATOM 603 C C . ILE A 1 84 ? -6.795 -0.511 8.668 1.00 97.69 84 ILE A C 1
ATOM 605 O O . ILE A 1 84 ? -7.349 -1.551 8.301 1.00 97.69 84 ILE A O 1
ATOM 609 N N . VAL A 1 85 ? -5.860 0.103 7.948 1.00 97.75 85 VAL A N 1
ATOM 610 C CA . VAL A 1 85 ? -5.330 -0.347 6.654 1.00 97.75 85 VAL A CA 1
ATOM 611 C C . VAL A 1 85 ? -3.799 -0.345 6.701 1.00 97.75 85 VAL A C 1
ATOM 613 O O . VAL A 1 85 ? -3.240 0.303 7.578 1.00 97.75 85 VAL A O 1
ATOM 616 N N . PRO A 1 86 ? -3.084 -1.028 5.789 1.00 97.38 86 PRO A N 1
ATOM 617 C CA . PRO A 1 86 ? -1.619 -1.124 5.835 1.00 97.38 86 PRO A CA 1
ATOM 618 C C . PRO A 1 86 ? -0.858 0.207 5.911 1.00 97.38 86 PRO A C 1
ATOM 620 O O . PRO A 1 86 ? 0.264 0.235 6.402 1.00 97.38 86 PRO A O 1
ATOM 623 N N . TRP A 1 87 ? -1.460 1.303 5.445 1.00 96.50 87 TRP A N 1
ATOM 624 C CA . TRP A 1 87 ? -0.838 2.631 5.358 1.00 96.50 87 TRP A CA 1
ATOM 625 C C . TRP A 1 87 ? -1.209 3.574 6.513 1.00 96.50 87 TRP A C 1
ATOM 627 O O . TRP A 1 87 ? -0.699 4.696 6.571 1.00 96.50 87 TRP A O 1
ATOM 637 N N . GLY A 1 88 ? -2.119 3.157 7.402 1.00 97.81 88 GLY A N 1
ATOM 638 C CA . GLY A 1 88 ? -2.573 3.958 8.536 1.00 97.81 88 GLY A CA 1
ATOM 639 C C . GLY A 1 88 ? -4.031 3.711 8.922 1.00 97.81 88 GLY A C 1
ATOM 640 O O . GLY A 1 88 ? -4.561 2.605 8.807 1.00 97.81 88 GLY A O 1
ATOM 641 N N . VAL A 1 89 ? -4.696 4.762 9.396 1.00 97.88 89 VAL A N 1
ATOM 642 C CA . VAL A 1 89 ? -6.069 4.710 9.910 1.00 97.88 89 VAL A CA 1
ATOM 643 C C . VAL A 1 89 ? -6.946 5.721 9.184 1.00 97.88 89 VAL A C 1
ATOM 645 O O . VAL A 1 89 ? -6.592 6.891 9.064 1.00 97.88 89 VAL A O 1
ATOM 648 N N . ILE A 1 90 ? -8.110 5.271 8.724 1.00 97.19 90 ILE A N 1
ATOM 649 C CA . ILE A 1 90 ? -9.153 6.115 8.136 1.00 97.19 90 ILE A CA 1
ATOM 650 C C . ILE A 1 90 ? -10.247 6.284 9.183 1.00 97.19 90 ILE A C 1
ATOM 652 O O . ILE A 1 90 ? -10.834 5.307 9.634 1.00 97.19 90 ILE A O 1
ATOM 656 N N . ILE A 1 91 ? -10.531 7.515 9.573 1.00 96.38 91 ILE A N 1
ATOM 657 C CA . ILE A 1 91 ? -11.565 7.866 10.541 1.00 96.38 91 ILE A CA 1
ATOM 658 C C . ILE A 1 91 ? -12.754 8.417 9.771 1.00 96.38 91 ILE A C 1
ATOM 660 O O . ILE A 1 91 ? -12.611 9.370 9.004 1.00 96.38 91 ILE A O 1
ATOM 664 N N . ALA A 1 92 ? -13.924 7.821 9.979 1.00 93.19 92 ALA A N 1
ATOM 665 C CA . ALA A 1 92 ? -15.157 8.377 9.454 1.00 93.19 92 ALA A CA 1
ATOM 666 C C . ALA A 1 92 ? -15.523 9.629 10.262 1.00 93.19 92 ALA A C 1
ATOM 668 O O . ALA A 1 92 ? -15.602 9.587 11.491 1.00 93.19 92 ALA A O 1
ATOM 669 N N . ASP A 1 93 ? -15.734 10.728 9.551 1.00 87.88 93 ASP A N 1
ATOM 670 C CA . ASP A 1 93 ? -16.196 12.015 10.067 1.00 87.88 93 ASP A CA 1
ATOM 671 C C . ASP A 1 93 ? -17.448 12.406 9.265 1.00 87.88 93 ASP A C 1
ATOM 673 O O . ASP A 1 93 ? -17.629 11.947 8.132 1.00 87.88 93 ASP A O 1
ATOM 677 N N . ASP A 1 94 ? -18.304 13.249 9.836 1.00 83.62 94 ASP A N 1
ATOM 678 C CA . ASP A 1 94 ? -19.560 13.681 9.219 1.00 83.62 94 ASP A CA 1
ATOM 679 C C . ASP A 1 94 ? -19.324 14.548 7.969 1.00 83.62 94 ASP A C 1
ATOM 681 O O . ASP A 1 94 ? -20.186 14.628 7.093 1.00 83.62 94 ASP A O 1
ATOM 685 N N . THR A 1 95 ? -18.163 15.209 7.883 1.00 85.62 95 THR A N 1
ATOM 686 C CA . THR A 1 95 ? -17.826 16.132 6.784 1.00 85.62 95 THR A CA 1
ATOM 687 C C . THR A 1 95 ? -16.955 15.494 5.704 1.00 85.62 95 THR A C 1
ATOM 689 O O . THR A 1 95 ? -17.300 15.548 4.524 1.00 85.62 95 THR A O 1
ATOM 692 N N . ALA A 1 96 ? -15.825 14.901 6.090 1.00 85.38 96 ALA A N 1
ATOM 693 C CA . ALA A 1 96 ? -14.898 14.216 5.195 1.00 85.38 96 ALA A CA 1
ATOM 694 C C . ALA A 1 96 ? -14.009 13.246 5.989 1.00 85.38 96 ALA A C 1
ATOM 696 O O . ALA A 1 96 ? -13.586 13.589 7.092 1.00 85.38 96 ALA A O 1
ATOM 697 N N . PRO A 1 97 ? -13.667 12.064 5.446 1.00 91.62 97 PRO A N 1
ATOM 698 C CA . PRO A 1 97 ? -12.848 11.097 6.165 1.00 91.62 97 PRO A CA 1
ATOM 699 C C . PRO A 1 97 ? -11.487 11.693 6.543 1.00 91.62 97 PRO A C 1
ATOM 701 O O . PRO A 1 97 ? -10.774 12.243 5.703 1.00 91.62 97 PRO A O 1
ATOM 704 N N . ARG A 1 98 ? -11.109 11.550 7.815 1.00 94.94 98 ARG A N 1
ATOM 705 C CA . ARG A 1 98 ? -9.803 11.975 8.329 1.00 94.94 98 ARG A CA 1
ATOM 706 C C . ARG A 1 98 ? -8.817 10.820 8.239 1.00 94.94 98 ARG A C 1
ATOM 708 O O . ARG A 1 98 ? -9.117 9.711 8.668 1.00 94.94 98 ARG A O 1
ATOM 715 N N . VAL A 1 99 ? -7.617 11.083 7.737 1.00 96.12 99 VAL A N 1
ATOM 716 C CA . VAL A 1 99 ? -6.576 10.064 7.565 1.00 96.12 99 VAL A CA 1
ATOM 717 C C . VAL A 1 99 ? -5.450 10.293 8.566 1.00 96.12 99 VAL A C 1
ATOM 719 O O . VAL A 1 99 ? -4.940 11.404 8.690 1.00 96.12 99 VAL A O 1
ATOM 722 N N . LEU A 1 100 ? -5.052 9.238 9.274 1.00 96.75 100 LEU A N 1
ATOM 723 C CA . LEU A 1 100 ? -3.888 9.218 10.154 1.00 96.75 100 LEU A CA 1
ATOM 724 C C . LEU A 1 100 ? -2.842 8.266 9.577 1.00 96.75 100 LEU A C 1
ATOM 726 O O . LEU A 1 100 ? -3.111 7.080 9.405 1.00 96.75 100 LEU A O 1
ATOM 730 N N . ARG A 1 101 ? -1.641 8.775 9.307 1.00 96.75 101 ARG A N 1
ATOM 731 C CA . ARG A 1 101 ? -0.468 7.946 8.982 1.00 96.75 101 ARG A CA 1
ATOM 732 C C . ARG A 1 101 ? 0.075 7.275 10.245 1.00 96.75 101 ARG A C 1
ATOM 734 O O . ARG A 1 101 ? -0.249 7.718 11.353 1.00 96.75 101 ARG A O 1
ATOM 741 N N . TRP A 1 102 ? 0.921 6.257 10.101 1.00 96.75 102 TRP A N 1
ATOM 742 C CA . TRP A 1 102 ? 1.506 5.568 11.257 1.00 96.75 102 TRP A CA 1
ATOM 743 C C . TRP A 1 102 ? 2.310 6.507 12.160 1.00 96.75 102 TRP A C 1
ATOM 745 O O . TRP A 1 102 ? 2.177 6.415 13.375 1.00 96.75 102 TRP A O 1
ATOM 755 N N . ALA A 1 103 ? 2.938 7.537 11.592 1.00 93.69 103 ALA A N 1
ATOM 756 C CA . ALA A 1 103 ? 3.583 8.645 12.311 1.00 93.69 103 ALA A CA 1
ATOM 757 C C . ALA A 1 103 ? 2.716 9.306 13.394 1.00 93.69 103 ALA A C 1
ATOM 759 O O . ALA A 1 103 ? 3.196 9.801 14.418 1.00 93.69 103 ALA A O 1
ATOM 760 N N . SER A 1 104 ? 1.403 9.356 13.151 1.00 95.50 104 SER A N 1
ATOM 761 C CA . SER A 1 104 ? 0.429 9.958 14.065 1.00 95.50 104 SER A CA 1
ATOM 762 C C . SER A 1 104 ? -0.049 8.981 15.145 1.00 95.50 104 SER A C 1
ATOM 764 O O . SER A 1 104 ? -0.598 9.410 16.163 1.00 95.50 104 SER A O 1
ATOM 766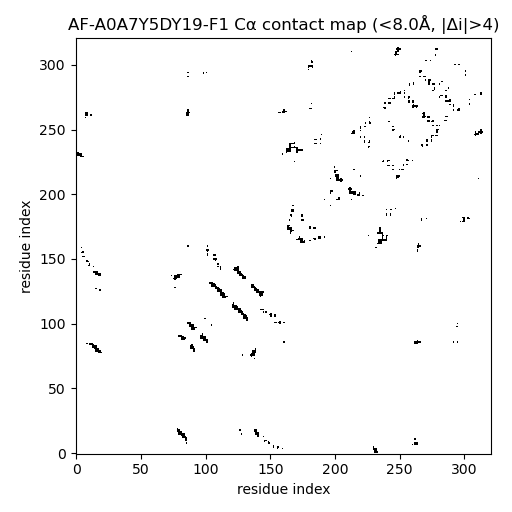 N N . ALA A 1 105 ? 0.148 7.677 14.942 1.00 95.00 105 ALA A N 1
ATOM 767 C CA . ALA A 1 105 ? -0.247 6.609 15.847 1.00 95.00 105 ALA A CA 1
ATOM 768 C C . ALA A 1 105 ? 0.872 6.332 16.863 1.00 95.00 105 ALA A C 1
ATOM 770 O O . ALA A 1 105 ? 1.785 5.554 16.617 1.00 95.00 105 ALA A O 1
ATOM 771 N N . LYS A 1 106 ? 0.790 6.937 18.053 1.00 95.12 106 LYS A N 1
ATOM 772 C CA . LYS A 1 106 ? 1.780 6.703 19.122 1.00 95.12 106 LYS A CA 1
ATOM 773 C C . LYS A 1 106 ? 1.639 5.335 19.768 1.00 95.12 106 LYS A C 1
ATOM 775 O O . LYS A 1 106 ? 2.602 4.816 20.325 1.00 95.12 106 LYS A O 1
ATOM 780 N N . HIS A 1 107 ? 0.425 4.797 19.793 1.00 95.38 107 HIS A N 1
ATOM 781 C CA . HIS A 1 107 ? 0.170 3.481 20.355 1.00 95.38 107 HIS A CA 1
ATOM 782 C C . HIS A 1 107 ? -1.105 2.875 19.772 1.00 95.38 107 HIS A C 1
ATOM 784 O O . HIS A 1 107 ? -2.109 3.575 19.622 1.00 95.38 107 HIS A O 1
ATOM 790 N N . VAL A 1 108 ? -1.064 1.574 19.492 1.00 96.19 108 VAL A N 1
ATOM 791 C CA . VAL A 1 108 ? -2.225 0.766 19.118 1.00 96.19 108 VAL A CA 1
ATOM 792 C C . VAL A 1 108 ? -2.329 -0.364 20.130 1.00 96.19 108 VAL A C 1
ATOM 794 O O . VAL A 1 108 ? -1.384 -1.127 20.307 1.00 96.19 108 VAL A O 1
ATOM 797 N N . GLU A 1 109 ? -3.477 -0.470 20.785 1.00 95.00 109 GLU A N 1
ATOM 798 C CA . GLU A 1 109 ? -3.820 -1.596 21.652 1.00 95.00 109 GLU A CA 1
ATOM 799 C C . GLU A 1 109 ? -5.041 -2.293 21.077 1.00 95.00 109 GLU A C 1
ATOM 801 O O . GLU A 1 109 ? -5.950 -1.639 20.556 1.00 95.00 109 GLU A O 1
ATOM 806 N N . PHE A 1 110 ? -5.118 -3.608 21.234 1.00 93.06 110 PHE A N 1
ATOM 807 C CA . PHE A 1 110 ? -6.368 -4.313 21.017 1.00 93.06 110 PHE A CA 1
ATOM 808 C C . PHE A 1 110 ? -6.570 -5.399 22.065 1.00 93.06 110 PHE A C 1
ATOM 810 O O . PHE A 1 110 ? -5.632 -6.068 22.488 1.00 93.06 110 PHE A O 1
ATOM 817 N N . ASP A 1 111 ? -7.824 -5.560 22.472 1.00 92.88 111 ASP A N 1
ATOM 818 C CA . ASP A 1 111 ? -8.260 -6.589 23.404 1.00 92.88 111 ASP A CA 1
ATOM 819 C C . ASP A 1 111 ? -9.311 -7.458 22.720 1.00 92.88 111 ASP A C 1
ATOM 821 O O . ASP A 1 111 ? -10.360 -6.957 22.302 1.00 92.88 111 ASP A O 1
ATOM 825 N N . THR A 1 112 ? -9.069 -8.767 22.650 1.00 92.56 112 THR A N 1
ATOM 826 C CA . THR A 1 112 ? -10.044 -9.728 22.123 1.00 92.56 112 THR A CA 1
ATOM 827 C C . THR A 1 112 ? -10.862 -10.330 23.256 1.00 92.56 112 THR A C 1
ATOM 829 O O . THR A 1 112 ? -10.347 -10.979 24.173 1.00 92.56 112 THR A O 1
ATOM 832 N N . VAL A 1 113 ? -12.174 -10.129 23.185 1.00 89.56 113 VAL A N 1
ATOM 833 C CA . VAL A 1 113 ? -13.128 -10.687 24.133 1.00 89.56 113 VAL A CA 1
ATOM 834 C C . VAL A 1 113 ? -13.555 -12.062 23.662 1.00 89.56 113 VAL A C 1
ATOM 836 O O . VAL A 1 113 ? -14.167 -12.226 22.610 1.00 89.56 113 VAL A O 1
ATOM 839 N N . HIS A 1 114 ? -13.254 -13.052 24.492 1.00 89.75 114 HIS A N 1
ATOM 840 C CA . HIS A 1 114 ? -13.593 -14.440 24.237 1.00 89.75 114 HIS A CA 1
ATOM 841 C C . HIS A 1 114 ? -14.875 -14.824 24.973 1.00 89.75 114 HIS A C 1
ATOM 843 O O . HIS A 1 114 ? -15.136 -14.382 26.096 1.00 89.75 114 HIS A O 1
ATOM 849 N N . GLY A 1 115 ? -15.663 -15.678 24.339 1.00 89.44 115 GLY A N 1
ATOM 850 C CA . GLY A 1 115 ? -16.872 -16.264 24.888 1.00 89.44 115 GLY A CA 1
ATOM 851 C C . GLY A 1 115 ? -16.994 -17.726 24.495 1.00 89.44 115 GLY A C 1
ATOM 852 O O . GLY A 1 115 ? -16.022 -18.367 24.095 1.00 89.44 115 GLY A O 1
ATOM 853 N N . ARG A 1 116 ? -18.205 -18.261 24.633 1.00 90.44 116 ARG A N 1
ATOM 854 C CA . ARG A 1 116 ? -18.560 -19.584 24.127 1.00 90.44 116 ARG A CA 1
ATOM 855 C C . ARG A 1 116 ? -19.817 -19.472 23.284 1.00 90.44 116 ARG A C 1
ATOM 857 O O . ARG A 1 116 ? -20.806 -18.926 23.765 1.00 90.44 116 ARG A O 1
ATOM 864 N N . GLU A 1 117 ? -19.770 -20.029 22.087 1.00 82.31 117 GLU A N 1
ATOM 865 C CA . GLU A 1 117 ? -20.918 -20.212 21.202 1.00 82.31 117 GLU A CA 1
ATOM 866 C C . GLU A 1 117 ? -21.109 -21.720 21.040 1.00 82.31 117 GLU A C 1
ATOM 868 O O . GLU A 1 117 ? -20.157 -22.434 20.734 1.00 82.31 117 GLU A O 1
ATOM 873 N N . ASP A 1 118 ? -22.278 -22.230 21.436 1.00 88.00 118 ASP A N 1
ATOM 874 C CA . ASP A 1 118 ? -22.570 -23.673 21.501 1.00 88.00 118 ASP A CA 1
ATOM 875 C C . ASP A 1 118 ? -21.511 -24.516 22.243 1.00 88.00 118 ASP A C 1
ATOM 877 O O . ASP A 1 118 ? -21.242 -25.674 21.932 1.00 88.00 118 ASP A O 1
ATOM 881 N N . GLY A 1 119 ? -20.896 -23.924 23.273 1.00 89.81 119 GLY A N 1
ATOM 882 C CA . GLY A 1 119 ? -19.853 -24.563 24.080 1.00 89.81 119 GLY A CA 1
ATOM 883 C C . GLY A 1 119 ? -18.438 -24.475 23.495 1.00 89.81 119 GLY A C 1
ATOM 884 O O . GLY A 1 119 ? -17.485 -24.792 24.211 1.00 89.81 119 GLY A O 1
ATOM 885 N N . VAL A 1 120 ? -18.278 -23.979 22.267 1.00 90.00 120 VAL A N 1
ATOM 886 C CA . VAL A 1 120 ? -16.981 -23.775 21.609 1.00 90.00 120 VAL A CA 1
ATOM 887 C C . VAL A 1 120 ? -16.410 -22.408 22.001 1.00 90.00 120 VAL A C 1
ATOM 889 O O . VAL A 1 120 ? -17.095 -21.397 21.839 1.00 90.00 120 VAL A O 1
ATOM 892 N N . PRO A 1 121 ? -15.174 -22.333 22.534 1.00 89.31 121 PRO A N 1
ATOM 893 C CA . PRO A 1 121 ? -14.497 -21.061 22.755 1.00 89.31 121 PRO A CA 1
ATOM 894 C C . PRO A 1 121 ? -14.352 -20.285 21.443 1.00 89.31 121 PRO A C 1
ATOM 896 O O . PRO A 1 121 ? -13.751 -20.786 20.497 1.00 89.31 121 PRO A O 1
ATOM 899 N N . THR A 1 122 ? -14.886 -19.068 21.397 1.00 93.19 122 THR A N 1
ATOM 900 C CA . THR A 1 122 ? -14.837 -18.205 20.209 1.00 93.19 122 THR A CA 1
ATOM 901 C C . THR A 1 122 ? -14.496 -16.768 20.593 1.00 93.19 122 THR A C 1
ATOM 903 O O . THR A 1 122 ? -14.794 -16.326 21.710 1.00 93.19 122 THR A O 1
ATOM 906 N N . ALA A 1 123 ? -13.854 -16.035 19.685 1.00 91.88 123 ALA A N 1
ATOM 907 C CA . ALA A 1 123 ? -13.683 -14.594 19.809 1.00 91.88 123 ALA A CA 1
ATOM 908 C C . ALA A 1 123 ? -15.010 -13.922 19.446 1.00 91.88 123 ALA A C 1
ATOM 910 O O . ALA A 1 123 ? -15.499 -14.071 18.331 1.00 91.88 123 ALA A O 1
ATOM 911 N N . LEU A 1 124 ? -15.610 -13.201 20.391 1.00 89.56 124 LEU A N 1
ATOM 912 C CA . LEU A 1 124 ? -16.883 -12.517 20.167 1.00 89.56 124 LEU A CA 1
ATOM 913 C C . LEU A 1 124 ? -16.662 -11.189 19.445 1.00 89.56 124 LEU A C 1
ATOM 915 O O . LEU A 1 124 ? -17.346 -10.874 18.474 1.00 89.56 124 LEU A O 1
ATOM 919 N N . TYR A 1 125 ? -15.713 -10.401 19.941 1.00 91.88 125 TYR A N 1
ATOM 920 C CA . TYR A 1 125 ? -15.352 -9.104 19.387 1.00 91.88 125 TYR A CA 1
ATOM 921 C C . TYR A 1 125 ? -13.959 -8.689 19.857 1.00 91.88 125 TYR A C 1
ATOM 923 O O . TYR A 1 125 ? -13.505 -9.101 20.930 1.00 91.88 125 TYR A O 1
ATOM 931 N N . SER A 1 126 ? -13.322 -7.809 19.096 1.00 94.25 126 SER A N 1
ATOM 932 C CA . SER A 1 126 ? -12.090 -7.128 19.476 1.00 94.25 126 SER A CA 1
ATOM 933 C C . SER A 1 126 ? -12.362 -5.638 19.638 1.00 94.25 126 SER A C 1
ATOM 935 O O . SER A 1 126 ? -13.025 -5.018 18.806 1.00 94.25 126 SER A O 1
ATOM 937 N N . VAL A 1 127 ? -11.853 -5.055 20.720 1.00 94.25 127 VAL A N 1
ATOM 938 C CA . VAL A 1 127 ? -11.860 -3.606 20.947 1.00 94.25 127 VAL A CA 1
ATOM 939 C C . VAL A 1 127 ? -10.476 -3.085 20.615 1.00 94.25 127 VAL A C 1
ATOM 941 O O . VAL A 1 127 ? -9.501 -3.560 21.188 1.00 94.25 127 VAL A O 1
ATOM 944 N N . VAL A 1 128 ? -10.397 -2.105 19.723 1.00 95.81 128 VAL A N 1
ATOM 945 C CA . VAL A 1 128 ? -9.141 -1.498 19.287 1.00 95.81 128 VAL A CA 1
ATOM 946 C C . VAL A 1 128 ? -9.083 -0.061 19.774 1.00 95.81 128 VAL A C 1
ATOM 948 O O . VAL A 1 128 ? -10.027 0.712 19.591 1.00 95.81 128 VAL A O 1
ATOM 951 N N . ARG A 1 129 ? -7.961 0.301 20.392 1.00 94.69 129 ARG A N 1
ATOM 952 C CA . ARG A 1 129 ? -7.686 1.646 20.890 1.00 94.69 129 ARG A CA 1
ATOM 953 C C . ARG A 1 129 ? -6.483 2.207 20.160 1.00 94.69 129 ARG A C 1
ATOM 955 O O . ARG A 1 129 ? -5.409 1.613 20.164 1.00 94.69 129 ARG A O 1
ATOM 962 N N . LEU A 1 130 ? -6.668 3.378 19.574 1.00 96.19 130 LEU A N 1
ATOM 963 C CA . LEU A 1 130 ? -5.611 4.134 18.926 1.00 96.19 130 LEU A CA 1
ATOM 964 C C . LEU A 1 130 ? -5.328 5.377 19.760 1.00 96.19 130 LEU A C 1
ATOM 966 O O . LEU A 1 130 ? -6.229 6.175 20.011 1.00 96.19 130 LEU A O 1
ATOM 970 N N . ARG A 1 131 ? 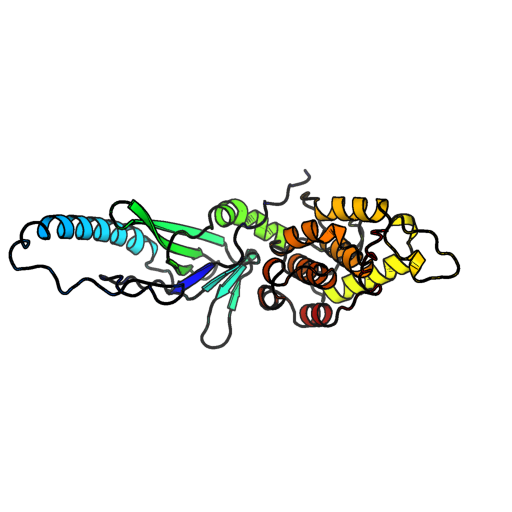-4.078 5.558 20.174 1.00 96.25 131 ARG A N 1
ATOM 971 C CA . ARG A 1 131 ? -3.627 6.776 20.844 1.00 96.25 131 ARG A CA 1
ATOM 972 C C . ARG A 1 131 ? -2.758 7.586 19.895 1.00 96.25 131 ARG A C 1
ATOM 974 O O . ARG A 1 131 ? -1.735 7.097 19.416 1.00 96.25 131 ARG A O 1
ATOM 981 N N . THR A 1 132 ? -3.147 8.832 19.671 1.00 95.75 132 THR A N 1
ATOM 982 C CA . THR A 1 132 ? -2.331 9.835 18.981 1.00 95.75 132 THR A CA 1
ATOM 983 C C . THR A 1 132 ? -1.729 10.798 20.007 1.00 95.75 132 THR A C 1
ATOM 985 O O . THR A 1 132 ? -1.882 10.613 21.215 1.00 95.75 132 THR A O 1
ATOM 988 N N . GLU A 1 133 ? -1.033 11.841 19.555 1.00 94.19 133 GLU A N 1
ATOM 989 C CA . GLU A 1 133 ? -0.571 12.912 20.453 1.00 94.19 133 GLU A CA 1
ATOM 990 C C . GLU A 1 133 ? -1.720 13.718 21.066 1.00 94.19 133 GLU A C 1
ATOM 992 O O . GLU A 1 133 ? -1.574 14.265 22.157 1.00 94.19 133 GLU A O 1
ATOM 997 N N . ARG A 1 134 ? -2.850 13.825 20.357 1.00 93.19 134 ARG A N 1
ATOM 998 C CA . ARG A 1 134 ? -3.930 14.766 20.691 1.00 93.19 134 ARG A CA 1
ATOM 999 C C . ARG A 1 134 ? -5.163 14.094 21.269 1.00 93.19 134 ARG A C 1
ATOM 1001 O O . ARG A 1 134 ? -5.930 14.736 21.976 1.00 93.19 134 ARG A O 1
ATOM 1008 N N . GLU A 1 135 ? -5.382 12.829 20.940 1.00 94.31 135 GLU A N 1
ATOM 1009 C CA . GLU A 1 135 ? -6.637 12.146 21.230 1.00 94.31 135 GLU A CA 1
ATOM 1010 C C . GLU A 1 135 ? -6.438 10.639 21.389 1.00 94.31 135 GLU A C 1
ATOM 1012 O O . GLU A 1 135 ? -5.420 10.055 21.003 1.00 94.31 135 GLU A O 1
ATOM 1017 N N . GLN A 1 136 ? -7.460 10.006 21.952 1.00 95.06 136 GLN A N 1
ATOM 1018 C CA . GLN A 1 136 ? -7.579 8.563 22.029 1.00 95.06 136 GLN A CA 1
ATOM 1019 C C . GLN A 1 136 ? -8.892 8.154 21.363 1.00 95.06 136 GLN A C 1
ATOM 1021 O O . GLN A 1 136 ? -9.960 8.650 21.723 1.00 95.06 136 GLN A O 1
ATOM 1026 N N . LEU A 1 137 ? -8.805 7.248 20.397 1.00 94.50 137 LEU A N 1
ATOM 1027 C CA . LEU A 1 137 ? -9.927 6.754 19.608 1.00 94.50 137 LEU A CA 1
ATOM 1028 C C . LEU A 1 137 ? -10.185 5.293 19.955 1.00 94.50 137 LEU A C 1
ATOM 1030 O O . LEU A 1 137 ? -9.250 4.536 20.226 1.00 94.50 137 LEU A O 1
ATOM 1034 N N . CYS A 1 138 ? -11.453 4.896 19.957 1.00 94.81 138 CYS A N 1
ATOM 1035 C CA . CYS A 1 138 ? -11.863 3.540 20.292 1.00 94.81 138 CYS A CA 1
ATOM 1036 C C . CYS A 1 138 ? -12.901 3.026 19.298 1.00 94.81 138 CYS A C 1
ATOM 1038 O O . CYS A 1 138 ? -13.956 3.639 19.109 1.00 94.81 138 CYS A O 1
ATOM 1040 N N . GLY A 1 139 ? -12.611 1.868 18.715 1.00 94.44 139 GLY A N 1
ATOM 1041 C CA . GLY A 1 139 ? -13.497 1.167 17.798 1.00 94.44 139 GLY A CA 1
ATOM 1042 C C . GLY A 1 139 ? -13.585 -0.318 18.136 1.00 94.44 139 GLY A C 1
ATOM 1043 O O . GLY A 1 139 ? -12.808 -0.841 18.936 1.00 94.44 139 GLY A O 1
ATOM 1044 N N . MET A 1 140 ? -14.560 -1.005 17.555 1.00 94.69 140 MET A N 1
ATOM 1045 C CA . MET A 1 140 ? -14.839 -2.411 17.823 1.00 94.69 140 MET A CA 1
ATOM 1046 C C . MET A 1 140 ? -15.113 -3.158 16.524 1.00 94.69 140 MET A C 1
ATOM 1048 O O . MET A 1 140 ? -15.802 -2.644 15.652 1.00 94.69 140 MET A O 1
ATOM 1052 N N . THR A 1 141 ? -14.625 -4.388 16.413 1.00 94.69 141 THR A N 1
ATOM 1053 C CA . THR A 1 141 ? -14.973 -5.296 15.313 1.00 94.69 141 THR A CA 1
ATOM 1054 C C . THR A 1 141 ? -15.464 -6.629 15.862 1.00 94.69 141 THR A C 1
ATOM 1056 O O . THR A 1 141 ? -15.110 -7.008 16.981 1.00 94.69 141 THR A O 1
ATOM 1059 N N . ALA A 1 142 ? -16.309 -7.324 15.105 1.00 92.06 142 ALA A N 1
ATOM 1060 C CA . ALA A 1 142 ? -16.772 -8.659 15.465 1.00 92.06 142 ALA A CA 1
ATOM 1061 C C . ALA A 1 142 ? -15.656 -9.691 15.245 1.00 92.06 142 ALA A C 1
ATOM 1063 O O . ALA A 1 142 ? -14.879 -9.586 14.298 1.00 92.06 142 ALA A O 1
ATOM 1064 N N . GLY A 1 143 ? -15.594 -10.710 16.101 1.00 92.62 143 GLY A N 1
ATOM 1065 C CA . GLY A 1 143 ? -14.538 -11.718 16.030 1.00 92.62 143 GLY A CA 1
ATOM 1066 C C . GLY A 1 143 ? -13.173 -11.210 16.503 1.00 92.62 143 GLY A C 1
ATOM 1067 O O . GLY A 1 143 ? -13.084 -10.253 17.270 1.00 92.62 143 GLY A O 1
ATOM 1068 N N . ALA A 1 144 ? -12.113 -11.894 16.070 1.00 92.75 144 ALA A N 1
ATOM 1069 C CA . ALA A 1 144 ? -10.732 -11.513 16.348 1.00 92.75 144 ALA A CA 1
ATOM 1070 C C . ALA A 1 144 ? -10.206 -10.543 15.277 1.00 92.75 144 ALA A C 1
ATOM 1072 O O . ALA A 1 144 ? -10.323 -10.813 14.082 1.00 92.75 144 ALA A O 1
ATOM 1073 N N . ALA A 1 145 ? -9.590 -9.441 15.705 1.00 93.62 145 ALA A N 1
ATOM 1074 C CA . ALA A 1 145 ? -8.874 -8.526 14.820 1.00 93.62 145 ALA A CA 1
ATOM 1075 C C . ALA A 1 145 ? -7.418 -8.998 14.608 1.00 93.62 145 ALA A C 1
ATOM 1077 O O . ALA A 1 145 ? -6.706 -9.138 15.602 1.00 93.62 145 ALA A O 1
ATOM 1078 N N . PRO A 1 146 ? -6.948 -9.193 13.360 1.00 94.81 146 PRO A N 1
ATOM 1079 C CA . PRO A 1 146 ? -5.580 -9.634 13.066 1.00 94.81 146 PRO A CA 1
ATOM 1080 C C . PRO A 1 146 ? -4.591 -8.456 13.142 1.00 94.81 146 PRO A C 1
ATOM 1082 O O . PRO A 1 146 ? -4.112 -7.962 12.123 1.00 94.81 146 PRO A O 1
ATOM 1085 N N . LEU A 1 147 ? -4.362 -7.927 14.346 1.00 95.88 147 LEU A N 1
ATOM 1086 C CA . LEU A 1 147 ? -3.564 -6.713 14.578 1.00 95.88 147 LEU A CA 1
ATOM 1087 C C . LEU A 1 147 ? -2.295 -6.967 15.401 1.00 95.88 147 LEU A C 1
ATOM 1089 O O . LEU A 1 147 ? -1.561 -6.026 15.698 1.00 95.88 147 LEU A O 1
ATOM 1093 N N . GLU A 1 148 ? -1.990 -8.220 15.736 1.00 95.56 148 GLU A N 1
ATOM 1094 C CA . GLU A 1 148 ? -0.801 -8.621 16.495 1.00 95.56 148 GLU A CA 1
ATOM 1095 C C . GLU A 1 148 ? 0.475 -8.072 15.849 1.00 95.56 148 GLU A C 1
ATOM 1097 O O . GLU A 1 148 ? 1.320 -7.473 16.516 1.00 95.56 148 GLU A O 1
ATOM 1102 N N . ARG A 1 149 ? 0.589 -8.237 14.525 1.00 95.88 149 ARG A N 1
ATOM 1103 C CA . ARG A 1 149 ? 1.746 -7.777 13.754 1.00 95.88 149 ARG A CA 1
ATOM 1104 C C . ARG A 1 149 ? 1.836 -6.257 13.717 1.00 95.88 149 ARG A C 1
ATOM 1106 O O . ARG A 1 149 ? 2.926 -5.720 13.874 1.00 95.88 149 ARG A O 1
ATOM 1113 N N . LEU A 1 150 ? 0.702 -5.570 13.563 1.00 96.31 150 LEU A N 1
ATOM 1114 C CA . LEU A 1 150 ? 0.666 -4.110 13.615 1.00 96.31 150 LEU A CA 1
ATOM 1115 C C . LEU A 1 150 ? 1.221 -3.593 14.938 1.00 96.31 150 LEU A C 1
ATOM 1117 O O . LEU A 1 150 ? 2.064 -2.707 14.933 1.00 96.31 150 LEU A O 1
ATOM 1121 N N . VAL A 1 151 ? 0.776 -4.155 16.060 1.00 96.19 151 VAL A N 1
ATOM 1122 C CA . VAL A 1 151 ? 1.236 -3.717 17.383 1.00 96.19 151 VAL A CA 1
ATOM 1123 C C . VAL A 1 151 ? 2.727 -3.999 17.574 1.00 96.19 151 VAL A C 1
ATOM 1125 O O . VAL A 1 151 ? 3.436 -3.156 18.119 1.00 96.19 151 VAL A O 1
ATOM 1128 N N . ALA A 1 152 ? 3.212 -5.150 17.102 1.00 96.75 152 ALA A N 1
ATOM 1129 C CA . ALA A 1 152 ? 4.616 -5.531 17.227 1.00 96.75 152 ALA A CA 1
ATOM 1130 C C . ALA A 1 152 ? 5.570 -4.647 16.402 1.00 96.75 152 ALA A C 1
ATOM 1132 O O . ALA A 1 152 ? 6.680 -4.389 16.856 1.00 96.75 152 ALA A O 1
ATOM 1133 N N . TYR A 1 153 ? 5.137 -4.181 15.225 1.00 97.38 153 TYR A N 1
ATOM 1134 C CA . TYR A 1 153 ? 5.982 -3.483 14.245 1.00 97.38 153 TYR A CA 1
ATOM 1135 C C . TYR A 1 153 ? 5.528 -2.045 13.948 1.00 97.38 153 TYR A C 1
ATOM 1137 O O . TYR A 1 153 ? 5.916 -1.476 12.933 1.00 97.38 153 TYR A O 1
ATOM 1145 N N . LEU A 1 154 ? 4.704 -1.435 14.810 1.00 96.56 154 LEU A N 1
ATOM 1146 C CA . LEU A 1 154 ? 4.114 -0.112 14.553 1.00 96.56 154 LEU A CA 1
ATOM 1147 C C . LEU A 1 154 ? 5.173 0.959 14.251 1.00 96.56 154 LEU A C 1
ATOM 1149 O O . LEU A 1 154 ? 4.996 1.743 13.324 1.00 96.56 154 LEU A O 1
ATOM 1153 N N . HIS A 1 155 ? 6.262 0.983 15.024 1.00 96.38 155 HIS A N 1
ATOM 1154 C CA . HIS A 1 155 ? 7.340 1.954 14.826 1.00 96.38 155 HIS A CA 1
ATOM 1155 C C . HIS A 1 155 ? 8.124 1.682 13.538 1.00 96.38 155 HIS A C 1
ATOM 1157 O O . HIS A 1 155 ? 8.384 2.607 12.782 1.00 96.38 155 HIS A O 1
ATOM 1163 N N . ASP A 1 156 ? 8.402 0.416 13.231 1.00 96.25 156 ASP A N 1
ATOM 1164 C CA . ASP A 1 156 ? 9.106 0.048 12.002 1.00 96.25 156 ASP A CA 1
ATOM 1165 C C . ASP A 1 156 ? 8.259 0.345 10.746 1.00 96.25 156 ASP A C 1
ATOM 1167 O O . ASP A 1 156 ? 8.792 0.663 9.683 1.00 96.25 156 ASP A O 1
ATOM 1171 N N . TYR A 1 157 ? 6.926 0.251 10.844 1.00 97.25 157 TYR A N 1
ATOM 1172 C CA . TYR A 1 157 ? 6.008 0.668 9.778 1.00 97.25 157 TYR A CA 1
ATOM 1173 C C . TYR A 1 157 ? 5.971 2.177 9.586 1.00 97.25 157 TYR A C 1
ATOM 1175 O O . TYR A 1 157 ? 5.843 2.630 8.448 1.00 97.25 157 TYR A O 1
ATOM 1183 N N . ASP A 1 158 ? 6.077 2.937 10.673 1.00 96.25 158 ASP A N 1
ATOM 1184 C CA . ASP A 1 158 ? 6.252 4.381 10.607 1.00 96.25 158 ASP A CA 1
ATOM 1185 C C . ASP A 1 158 ? 7.567 4.742 9.900 1.00 96.25 158 ASP A C 1
ATOM 1187 O O . ASP A 1 158 ? 7.567 5.541 8.963 1.00 96.25 158 ASP A O 1
ATOM 1191 N N . ASP A 1 159 ? 8.665 4.079 10.262 1.00 95.56 159 ASP A N 1
ATOM 1192 C CA . ASP A 1 159 ? 9.965 4.284 9.625 1.00 95.56 159 ASP A CA 1
ATOM 1193 C C . ASP A 1 159 ? 9.919 3.939 8.123 1.00 95.56 159 ASP A C 1
ATOM 1195 O O . ASP A 1 159 ? 10.283 4.777 7.295 1.00 95.56 159 ASP A O 1
ATOM 1199 N N . GLU A 1 160 ? 9.384 2.767 7.734 1.00 95.75 160 GLU A N 1
ATOM 1200 C CA . GLU A 1 160 ? 9.237 2.384 6.314 1.00 95.75 160 GLU A CA 1
ATOM 1201 C C . GLU A 1 160 ? 8.349 3.380 5.544 1.00 95.75 160 GLU A C 1
ATOM 1203 O O . GLU A 1 160 ? 8.618 3.675 4.378 1.00 95.75 160 GLU A O 1
ATOM 1208 N N . GLN A 1 161 ? 7.310 3.935 6.178 1.00 95.75 161 GLN A N 1
ATOM 1209 C CA . GLN A 1 161 ? 6.419 4.920 5.556 1.00 95.75 161 GLN A CA 1
ATOM 1210 C C . GLN A 1 161 ? 7.120 6.256 5.238 1.00 95.75 161 GLN A C 1
ATOM 1212 O O . GLN A 1 161 ? 6.643 6.984 4.364 1.00 95.75 161 GLN A O 1
ATOM 1217 N N . HIS A 1 162 ? 8.239 6.565 5.902 1.00 94.12 162 HIS A N 1
ATOM 1218 C CA . HIS A 1 162 ? 9.040 7.776 5.688 1.00 94.12 162 HIS A CA 1
ATOM 1219 C C . HIS A 1 162 ? 10.251 7.581 4.771 1.00 94.12 162 HIS A C 1
ATOM 1221 O O . HIS A 1 162 ? 10.985 8.541 4.520 1.00 94.12 162 HIS A O 1
ATOM 1227 N N . HIS A 1 163 ? 10.494 6.367 4.277 1.00 94.81 163 HIS A N 1
ATOM 1228 C CA . HIS A 1 163 ? 11.607 6.130 3.367 1.00 94.81 163 HIS A CA 1
ATOM 1229 C C . HIS A 1 163 ? 11.484 6.988 2.108 1.00 94.81 163 HIS A C 1
ATOM 1231 O O . HIS A 1 163 ? 10.438 7.050 1.471 1.00 94.81 163 HIS A O 1
ATOM 1237 N N . ILE A 1 164 ? 12.582 7.633 1.724 1.00 96.81 164 ILE A N 1
ATOM 1238 C CA . ILE A 1 164 ? 12.636 8.393 0.478 1.00 96.81 164 ILE A CA 1
ATOM 1239 C C . ILE A 1 164 ? 12.679 7.391 -0.673 1.00 96.81 164 ILE A C 1
ATOM 1241 O O . ILE A 1 164 ? 13.442 6.433 -0.612 1.00 96.81 164 ILE A O 1
ATOM 1245 N N . LEU A 1 165 ? 11.889 7.585 -1.727 1.00 97.75 165 LEU A N 1
ATOM 1246 C CA . LEU A 1 165 ? 11.917 6.697 -2.891 1.00 97.75 165 LEU A CA 1
ATOM 1247 C C . LEU A 1 165 ? 13.097 7.031 -3.810 1.00 97.75 165 LEU A C 1
ATOM 1249 O O . LEU A 1 165 ? 13.418 8.199 -4.028 1.00 97.75 165 LEU A O 1
ATOM 1253 N N . ALA A 1 166 ? 13.737 6.007 -4.370 1.00 97.69 166 ALA A N 1
ATOM 1254 C CA . ALA A 1 166 ? 14.785 6.186 -5.366 1.00 97.69 166 ALA A CA 1
ATOM 1255 C C . ALA A 1 166 ? 14.194 6.371 -6.767 1.00 97.69 166 ALA A C 1
ATOM 1257 O O . ALA A 1 166 ? 13.217 5.716 -7.128 1.00 97.69 166 ALA A O 1
ATOM 1258 N N . ALA A 1 167 ? 14.845 7.201 -7.577 1.00 96.81 167 ALA A N 1
ATOM 1259 C CA . ALA A 1 167 ? 14.563 7.412 -8.996 1.00 96.81 167 ALA A CA 1
ATOM 1260 C C . ALA A 1 167 ? 15.511 6.623 -9.920 1.00 96.81 167 ALA A C 1
ATOM 1262 O O . ALA A 1 167 ? 15.582 6.887 -11.120 1.00 96.81 167 ALA A O 1
ATOM 1263 N N . ASP A 1 168 ? 16.247 5.666 -9.354 1.00 95.56 168 ASP A N 1
ATOM 1264 C CA . ASP A 1 168 ? 17.064 4.683 -10.057 1.00 95.56 168 ASP A CA 1
ATOM 1265 C C . ASP A 1 168 ? 17.109 3.353 -9.279 1.00 95.56 168 ASP A C 1
ATOM 1267 O O . ASP A 1 168 ? 16.602 3.242 -8.161 1.00 95.56 168 ASP A O 1
ATOM 1271 N N . LEU A 1 169 ? 17.681 2.312 -9.892 1.00 95.12 169 LEU A N 1
ATOM 1272 C CA . LEU A 1 169 ? 17.770 0.974 -9.292 1.00 95.12 169 LEU A CA 1
ATOM 1273 C C . LEU A 1 169 ? 18.854 0.844 -8.217 1.00 95.12 169 LEU A C 1
ATOM 1275 O O . LEU A 1 169 ? 18.820 -0.114 -7.443 1.00 95.12 169 LEU A O 1
ATOM 1279 N N . ASP A 1 170 ? 19.815 1.765 -8.193 1.00 93.50 170 ASP A N 1
ATOM 1280 C CA . ASP A 1 170 ? 21.018 1.683 -7.365 1.00 93.50 170 ASP A CA 1
ATOM 1281 C C . ASP A 1 170 ? 20.919 2.584 -6.115 1.00 93.50 170 ASP A C 1
ATOM 1283 O O . ASP A 1 170 ? 21.846 2.634 -5.305 1.00 93.50 170 ASP A O 1
ATOM 1287 N N . GLY A 1 171 ? 19.791 3.282 -5.940 1.00 93.56 171 GLY A N 1
ATOM 1288 C CA . GLY A 1 171 ? 19.519 4.164 -4.808 1.00 93.56 171 GLY A CA 1
ATOM 1289 C C . GLY A 1 171 ? 20.337 5.458 -4.816 1.00 93.56 171 GLY A C 1
ATOM 1290 O O . GLY A 1 171 ? 20.565 6.018 -3.750 1.00 93.56 171 GLY A O 1
ATOM 1291 N N . GLN A 1 172 ? 20.832 5.917 -5.969 1.00 94.12 172 GLN A N 1
ATOM 1292 C CA . GLN A 1 172 ? 21.736 7.079 -6.034 1.00 94.12 172 GLN A CA 1
ATOM 1293 C C . GLN A 1 172 ? 20.987 8.409 -6.174 1.00 94.12 172 GLN A C 1
ATOM 1295 O O . GLN A 1 172 ? 21.438 9.441 -5.679 1.00 94.12 172 GLN A O 1
ATOM 1300 N N . THR A 1 173 ? 19.828 8.379 -6.821 1.00 94.94 173 THR A N 1
ATOM 1301 C CA . THR A 1 173 ? 18.969 9.535 -7.069 1.00 94.94 173 THR A CA 1
ATOM 1302 C C . THR A 1 173 ? 17.729 9.425 -6.200 1.00 94.94 173 THR A C 1
ATOM 1304 O O . THR A 1 173 ? 16.979 8.456 -6.301 1.00 94.94 173 THR A O 1
ATOM 1307 N N . ALA A 1 174 ? 17.495 10.420 -5.353 1.00 95.88 174 ALA A N 1
ATOM 1308 C CA . ALA A 1 174 ? 16.312 10.504 -4.506 1.00 95.88 174 ALA A CA 1
ATOM 1309 C C . ALA A 1 174 ? 15.176 11.259 -5.212 1.00 95.88 174 ALA A C 1
ATOM 1311 O O . ALA A 1 174 ? 15.426 12.256 -5.889 1.00 95.88 174 ALA A O 1
ATOM 1312 N N . ALA A 1 175 ? 13.933 10.817 -5.021 1.00 94.31 175 ALA A N 1
ATOM 1313 C CA . ALA A 1 175 ? 12.761 11.655 -5.250 1.00 94.31 175 ALA A CA 1
ATOM 1314 C C . ALA A 1 175 ? 12.611 12.656 -4.094 1.00 94.31 175 ALA A C 1
ATOM 1316 O O . ALA A 1 175 ? 12.876 12.312 -2.941 1.00 94.31 175 ALA A O 1
ATOM 1317 N N . ASP A 1 176 ? 12.177 13.882 -4.385 1.00 92.44 176 ASP A N 1
ATOM 1318 C CA . ASP A 1 176 ? 11.855 14.846 -3.332 1.00 92.44 176 ASP A CA 1
ATOM 1319 C C . ASP A 1 176 ? 10.525 14.442 -2.662 1.00 92.44 176 ASP A C 1
ATOM 1321 O O . ASP A 1 176 ? 9.507 14.339 -3.352 1.00 92.44 176 ASP A O 1
ATOM 1325 N N . PRO A 1 177 ? 10.491 14.183 -1.339 1.00 88.44 177 PRO A N 1
ATOM 1326 C CA . PRO A 1 177 ? 9.262 13.808 -0.645 1.00 88.44 177 PRO A CA 1
ATOM 1327 C C . PRO A 1 177 ? 8.221 14.937 -0.561 1.00 88.44 177 PRO A C 1
ATOM 1329 O O . PRO A 1 177 ? 7.069 14.653 -0.224 1.00 88.44 177 PRO A O 1
ATOM 1332 N N . LEU A 1 178 ? 8.609 16.192 -0.818 1.00 88.56 178 LEU A N 1
ATOM 1333 C CA . LEU A 1 178 ? 7.715 17.354 -0.814 1.00 88.56 178 LEU A CA 1
ATOM 1334 C C . LEU A 1 178 ? 6.994 17.555 -2.153 1.00 88.56 178 LEU A C 1
ATOM 1336 O O . LEU A 1 178 ? 5.942 18.197 -2.181 1.00 88.56 178 LEU A O 1
ATOM 1340 N N . ASP A 1 179 ? 7.531 16.987 -3.231 1.00 91.25 179 ASP A N 1
ATOM 1341 C CA . ASP A 1 179 ? 6.973 17.080 -4.576 1.00 91.25 179 ASP A CA 1
ATOM 1342 C C . ASP A 1 179 ? 6.152 15.830 -4.945 1.00 91.25 179 ASP A C 1
ATOM 1344 O O . ASP A 1 179 ? 6.278 14.776 -4.315 1.00 91.25 179 ASP A O 1
ATOM 1348 N N . PRO A 1 180 ? 5.298 15.902 -5.987 1.00 92.38 180 PRO A N 1
ATOM 1349 C CA . PRO A 1 180 ? 4.640 14.726 -6.549 1.00 92.38 180 PRO A CA 1
ATOM 1350 C C . PRO A 1 180 ? 5.663 13.685 -7.029 1.00 92.38 180 PRO A C 1
ATOM 1352 O O . PRO A 1 180 ? 6.334 13.857 -8.051 1.00 92.38 180 PRO A O 1
ATOM 1355 N N . GLN A 1 181 ? 5.769 12.576 -6.303 1.00 96.12 181 GLN A N 1
ATOM 1356 C CA . GLN A 1 181 ? 6.819 11.583 -6.516 1.00 96.12 181 GLN A CA 1
ATOM 1357 C C . GLN A 1 181 ? 6.539 10.700 -7.733 1.00 96.12 181 GLN A C 1
ATOM 1359 O O . GLN A 1 181 ? 7.457 10.344 -8.467 1.00 96.12 181 GLN A O 1
ATOM 1364 N N . VAL A 1 182 ? 5.280 10.331 -7.987 1.00 97.38 182 VAL A N 1
ATOM 1365 C CA . VAL A 1 182 ? 4.957 9.333 -9.019 1.00 97.38 182 VAL A CA 1
ATOM 1366 C C . VAL A 1 182 ? 5.290 9.845 -10.415 1.00 97.38 182 VAL A C 1
ATOM 1368 O O . VAL A 1 182 ? 5.857 9.103 -11.215 1.00 97.38 182 VAL A O 1
ATOM 1371 N N . ALA A 1 183 ? 4.936 11.094 -10.726 1.00 95.81 183 ALA A N 1
ATOM 1372 C CA . ALA A 1 183 ? 5.199 11.670 -12.043 1.00 95.81 183 ALA A CA 1
ATOM 1373 C C . ALA A 1 183 ? 6.706 11.702 -12.340 1.00 95.81 183 ALA A C 1
ATOM 1375 O O . ALA A 1 183 ? 7.126 11.249 -13.406 1.00 95.81 183 ALA A O 1
ATOM 1376 N N . PHE A 1 184 ? 7.499 12.142 -11.359 1.00 96.88 184 PHE A N 1
ATOM 1377 C CA . PHE A 1 184 ? 8.955 12.144 -11.432 1.00 96.88 184 PHE A CA 1
ATOM 1378 C C . PHE A 1 184 ? 9.514 10.730 -11.628 1.00 96.88 184 PHE A C 1
ATOM 1380 O O . PHE A 1 184 ? 10.253 10.492 -12.576 1.00 96.88 184 PHE A O 1
ATOM 1387 N N . LEU A 1 185 ? 9.090 9.756 -10.817 1.00 97.88 185 LEU A N 1
ATOM 1388 C CA . LEU A 1 185 ? 9.547 8.368 -10.937 1.00 97.88 185 LEU A CA 1
ATOM 1389 C C . LEU A 1 185 ? 9.222 7.753 -12.309 1.00 97.88 185 LEU A C 1
ATOM 1391 O O . LEU A 1 185 ? 10.056 7.051 -12.884 1.00 97.88 185 LEU A O 1
ATOM 1395 N N . LEU A 1 186 ? 8.029 8.018 -12.853 1.00 97.50 186 LEU A N 1
ATOM 1396 C CA . LEU A 1 186 ? 7.633 7.560 -14.189 1.00 97.50 186 LEU A CA 1
ATOM 1397 C C . LEU A 1 186 ? 8.500 8.192 -15.285 1.00 97.50 186 LEU A C 1
ATOM 1399 O O . LEU A 1 186 ? 8.903 7.503 -16.225 1.00 97.50 186 LEU A O 1
ATOM 1403 N N . GLU A 1 187 ? 8.785 9.490 -15.181 1.00 95.75 187 GLU A N 1
ATOM 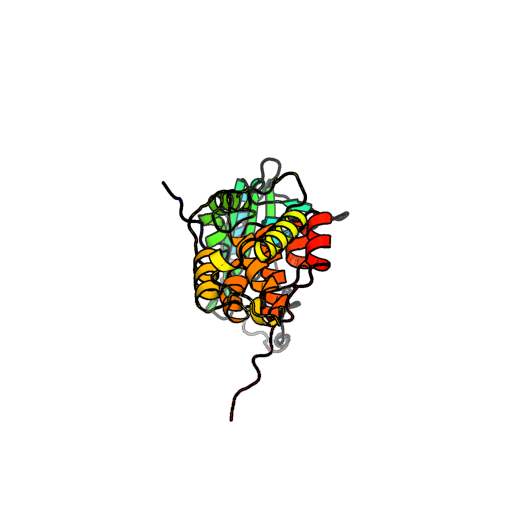1404 C CA . GLU A 1 187 ? 9.667 10.198 -16.109 1.00 95.75 187 GLU A CA 1
ATOM 1405 C C . GLU A 1 187 ? 11.098 9.653 -16.042 1.00 95.75 187 GLU A C 1
ATOM 1407 O O . GLU A 1 187 ? 11.652 9.265 -17.075 1.00 95.75 187 GLU A O 1
ATOM 1412 N N . SER A 1 188 ? 11.657 9.515 -14.839 1.00 95.81 188 SER A N 1
ATOM 1413 C CA . SER A 1 188 ? 12.985 8.944 -14.607 1.00 95.81 188 SER A CA 1
ATOM 1414 C C . SER A 1 188 ? 13.093 7.521 -15.151 1.00 95.81 188 SER A C 1
ATOM 1416 O O . SER A 1 188 ? 14.076 7.194 -15.814 1.00 95.81 188 SER A O 1
ATOM 1418 N N . ALA A 1 189 ? 12.074 6.678 -14.954 1.00 95.50 189 ALA A N 1
ATOM 1419 C CA . ALA A 1 189 ? 12.077 5.306 -15.458 1.00 95.50 189 ALA A CA 1
ATOM 1420 C C . ALA A 1 189 ? 12.085 5.261 -16.990 1.00 95.50 189 ALA A C 1
ATOM 1422 O O . ALA A 1 189 ? 12.843 4.500 -17.596 1.00 95.50 189 ALA A O 1
ATOM 1423 N N . ARG A 1 190 ? 11.292 6.116 -17.641 1.00 93.56 190 ARG A N 1
ATOM 1424 C CA . ARG A 1 190 ? 11.271 6.230 -19.108 1.00 93.56 190 ARG A CA 1
ATOM 1425 C C . ARG A 1 190 ? 12.584 6.781 -19.656 1.00 93.56 190 ARG A C 1
ATOM 1427 O O . ARG A 1 190 ? 13.062 6.282 -20.674 1.00 93.56 190 ARG A O 1
ATOM 1434 N N . GLY A 1 191 ? 13.178 7.760 -18.974 1.00 91.88 191 GLY A N 1
ATOM 1435 C CA . GLY A 1 191 ? 14.513 8.269 -19.281 1.00 91.88 191 GLY A CA 1
ATOM 1436 C C . GLY A 1 191 ? 15.576 7.176 -19.169 1.00 91.88 191 GLY A C 1
ATOM 1437 O O . GLY A 1 191 ? 16.363 6.990 -20.094 1.00 91.88 191 GLY A O 1
ATOM 1438 N N . HIS A 1 192 ? 15.537 6.385 -18.096 1.00 90.81 192 HIS A N 1
ATOM 1439 C CA . HIS A 1 192 ? 16.450 5.266 -17.864 1.00 90.81 192 HIS A CA 1
ATOM 1440 C C . HIS A 1 192 ? 16.349 4.194 -18.962 1.00 90.81 192 HIS A C 1
ATOM 1442 O O . HIS A 1 192 ? 17.364 3.755 -19.503 1.00 90.81 192 HIS A O 1
ATOM 1448 N N . LEU A 1 193 ? 15.127 3.836 -19.372 1.00 88.62 193 LEU A N 1
ATOM 1449 C CA . LEU A 1 193 ? 14.889 2.918 -20.494 1.00 88.62 193 LEU A CA 1
ATOM 1450 C C . LEU A 1 193 ? 15.375 3.466 -21.846 1.00 88.62 193 LEU A C 1
ATOM 1452 O O . LEU A 1 193 ? 15.631 2.685 -22.765 1.00 88.62 193 LEU A O 1
ATOM 1456 N N . ALA A 1 194 ? 15.478 4.788 -22.000 1.00 85.94 194 ALA A N 1
ATOM 1457 C CA . ALA A 1 194 ? 15.969 5.416 -23.222 1.00 85.94 194 ALA A CA 1
ATOM 1458 C C . ALA A 1 194 ? 17.503 5.479 -23.290 1.00 85.94 194 ALA A C 1
ATOM 1460 O O . ALA A 1 194 ? 18.054 5.376 -24.386 1.00 85.94 194 ALA A O 1
ATOM 1461 N N . THR A 1 195 ? 18.187 5.649 -22.155 1.00 81.69 195 THR A N 1
ATOM 1462 C CA . THR A 1 195 ? 19.631 5.941 -22.110 1.00 81.69 195 THR A CA 1
ATOM 1463 C C . THR A 1 195 ? 20.506 4.758 -21.708 1.00 81.69 195 THR A C 1
ATOM 1465 O O . THR A 1 195 ? 21.663 4.713 -22.120 1.00 81.69 195 THR A O 1
ATOM 1468 N N . ALA A 1 196 ? 19.988 3.793 -20.942 1.00 72.69 196 ALA A N 1
ATOM 1469 C CA . ALA A 1 196 ? 20.803 2.731 -20.347 1.00 72.69 196 ALA A CA 1
ATOM 1470 C C . ALA A 1 196 ? 20.196 1.317 -20.502 1.00 72.69 196 ALA A C 1
ATOM 1472 O O . ALA A 1 196 ? 20.006 0.609 -19.516 1.00 72.69 196 ALA A O 1
ATOM 1473 N N . PRO A 1 197 ? 19.910 0.837 -21.729 1.00 70.81 197 PRO A N 1
ATOM 1474 C CA . PRO A 1 197 ? 19.340 -0.499 -21.913 1.00 70.81 197 PRO A CA 1
ATOM 1475 C C . PRO A 1 197 ? 20.295 -1.628 -21.487 1.00 70.81 197 PRO A C 1
ATOM 1477 O O . PRO A 1 197 ? 19.851 -2.657 -20.979 1.00 70.81 197 PRO A O 1
ATOM 1480 N N . SER A 1 198 ? 21.607 -1.434 -21.639 1.00 69.69 198 SER A N 1
ATOM 1481 C CA . SER A 1 198 ? 22.619 -2.449 -21.323 1.00 69.69 198 SER A CA 1
ATOM 1482 C C . SER A 1 198 ? 22.774 -2.709 -19.822 1.00 69.69 198 SER A C 1
ATOM 1484 O O . SER A 1 198 ? 23.020 -3.847 -19.431 1.00 69.69 198 SER A O 1
ATOM 1486 N N . THR A 1 199 ? 22.574 -1.705 -18.960 1.00 73.50 199 THR A N 1
ATOM 1487 C CA . THR A 1 199 ? 22.657 -1.885 -17.497 1.00 73.50 199 THR A CA 1
ATOM 1488 C C . THR A 1 199 ? 21.509 -2.751 -16.980 1.00 73.50 199 THR A C 1
ATOM 1490 O O . THR A 1 199 ? 21.692 -3.554 -16.067 1.00 73.50 199 THR A O 1
ATOM 1493 N N . LEU A 1 200 ? 20.335 -2.653 -17.603 1.00 73.94 200 LEU A N 1
ATOM 1494 C CA . LEU A 1 200 ? 19.187 -3.521 -17.351 1.00 73.94 200 LEU A CA 1
ATOM 1495 C C . LEU A 1 200 ? 19.322 -4.908 -17.994 1.00 73.94 200 LEU A C 1
ATOM 1497 O O . LEU A 1 200 ? 18.456 -5.755 -17.784 1.00 73.94 200 LEU A O 1
ATOM 1501 N N . GLY A 1 201 ? 20.379 -5.155 -18.772 1.00 73.88 201 GLY A N 1
ATOM 1502 C CA . GLY A 1 201 ? 20.547 -6.386 -19.539 1.00 73.88 201 GLY A CA 1
ATOM 1503 C C . GLY A 1 201 ? 19.517 -6.537 -20.659 1.00 73.88 201 GLY A C 1
ATOM 1504 O O . GLY A 1 201 ? 19.196 -7.666 -21.017 1.00 73.88 201 GLY A O 1
ATOM 1505 N N . LEU A 1 202 ? 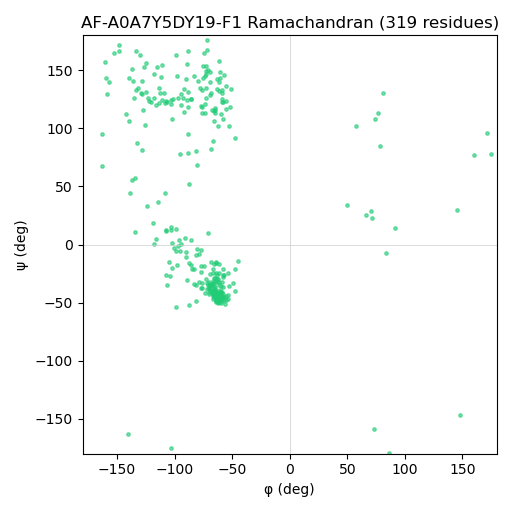18.957 -5.439 -21.180 1.00 77.12 202 LEU A N 1
ATOM 1506 C CA . LEU A 1 202 ? 18.048 -5.481 -22.329 1.00 77.12 202 LEU A CA 1
ATOM 1507 C C . LEU A 1 202 ? 18.823 -5.869 -23.595 1.00 77.12 202 LEU A C 1
ATOM 1509 O O . LEU A 1 202 ? 20.005 -5.548 -23.735 1.00 77.12 202 LEU A O 1
ATOM 1513 N N . ALA A 1 203 ? 18.158 -6.556 -24.525 1.00 66.00 203 ALA A N 1
ATOM 1514 C CA . ALA A 1 203 ? 18.777 -6.949 -25.787 1.00 66.00 203 ALA A CA 1
ATOM 1515 C C . ALA A 1 203 ? 19.214 -5.711 -26.592 1.00 66.00 203 ALA A C 1
ATOM 1517 O O . ALA A 1 203 ? 18.432 -4.777 -26.780 1.00 66.00 203 ALA A O 1
ATOM 1518 N N . GLU A 1 204 ? 20.451 -5.706 -27.097 1.00 61.34 204 GLU A N 1
ATOM 1519 C CA . GLU A 1 204 ? 20.932 -4.636 -27.976 1.00 61.34 204 GLU A CA 1
ATOM 1520 C C . GLU A 1 204 ? 20.031 -4.541 -29.217 1.00 61.34 204 GLU A C 1
ATOM 1522 O O . GLU A 1 204 ? 19.798 -5.515 -29.938 1.00 61.34 204 GLU A O 1
ATOM 1527 N N . GLY A 1 205 ? 19.447 -3.364 -29.436 1.00 56.12 205 GLY A N 1
ATOM 1528 C CA . GLY A 1 205 ? 18.405 -3.198 -30.436 1.00 56.12 205 GLY A CA 1
ATOM 1529 C C . GLY A 1 205 ? 18.924 -3.212 -31.868 1.00 56.12 205 GLY A C 1
ATOM 1530 O O . GLY A 1 205 ? 19.547 -2.256 -32.317 1.00 56.12 205 GLY A O 1
ATOM 1531 N N . GLY A 1 206 ? 18.557 -4.245 -32.630 1.00 51.47 206 GLY A N 1
ATOM 1532 C CA . GLY A 1 206 ? 18.488 -4.162 -34.090 1.00 51.47 206 GLY A CA 1
ATOM 1533 C C . GLY A 1 206 ? 17.300 -3.303 -34.558 1.00 51.47 206 GLY A C 1
ATOM 1534 O O . GLY A 1 206 ? 16.387 -3.017 -33.787 1.00 51.47 206 GLY A O 1
ATOM 1535 N N . TYR A 1 207 ? 17.281 -2.941 -35.849 1.00 47.38 207 TYR A N 1
ATOM 1536 C CA . TYR A 1 207 ? 16.377 -1.986 -36.538 1.00 47.38 207 TYR A CA 1
ATOM 1537 C C . TYR A 1 207 ? 14.857 -2.090 -36.224 1.00 47.38 207 TYR A C 1
ATOM 1539 O O . TYR A 1 207 ? 14.090 -1.174 -36.513 1.00 47.38 207 TYR A O 1
ATOM 1547 N N . ARG A 1 208 ? 14.388 -3.174 -35.592 1.00 51.91 208 ARG A N 1
ATOM 1548 C CA . ARG A 1 208 ? 13.026 -3.320 -35.051 1.00 51.91 208 ARG A CA 1
ATOM 1549 C C . ARG A 1 208 ? 12.986 -2.953 -33.560 1.00 51.91 208 ARG A C 1
ATOM 1551 O O . ARG A 1 208 ? 12.881 -3.816 -32.691 1.00 51.91 208 ARG A O 1
ATOM 1558 N N . LEU A 1 209 ? 12.978 -1.647 -33.293 1.00 55.59 209 LEU A N 1
ATOM 1559 C CA . LEU A 1 209 ? 12.964 -0.992 -31.970 1.00 55.59 209 LEU A CA 1
ATOM 1560 C C . LEU A 1 209 ? 11.939 -1.522 -30.945 1.00 55.59 209 LEU A C 1
ATO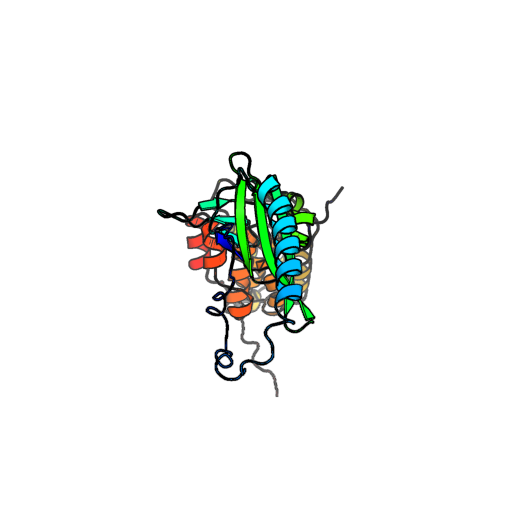M 1562 O O . LEU A 1 209 ? 12.124 -1.313 -29.749 1.00 55.59 209 LEU A O 1
ATOM 1566 N N . ARG A 1 210 ? 10.865 -2.203 -31.371 1.00 54.72 210 ARG A N 1
ATOM 1567 C CA . ARG A 1 210 ? 9.852 -2.749 -30.450 1.00 54.72 210 ARG A CA 1
ATOM 1568 C C . ARG A 1 210 ? 10.293 -4.022 -29.724 1.00 54.72 210 ARG A C 1
ATOM 1570 O O . ARG A 1 210 ? 9.988 -4.160 -28.549 1.00 54.72 210 ARG A O 1
ATOM 1577 N N . TYR A 1 211 ? 11.027 -4.920 -30.384 1.00 50.56 211 TYR A N 1
ATOM 1578 C CA . TYR A 1 211 ? 11.479 -6.178 -29.764 1.00 50.56 211 TYR A CA 1
ATOM 1579 C C . TYR A 1 211 ? 12.756 -5.999 -28.930 1.00 50.56 211 TYR A C 1
ATOM 1581 O O . TYR A 1 211 ? 13.007 -6.776 -28.017 1.00 50.56 211 TYR A O 1
ATOM 1589 N N . ALA A 1 212 ? 13.519 -4.934 -29.195 1.00 54.72 212 ALA A N 1
ATOM 1590 C CA . ALA A 1 212 ? 14.720 -4.551 -28.450 1.00 54.72 212 ALA A CA 1
ATOM 1591 C C . ALA A 1 212 ? 14.453 -4.131 -26.991 1.00 54.72 212 ALA A C 1
ATOM 1593 O O . ALA A 1 212 ? 15.372 -4.062 -26.185 1.00 54.72 212 ALA A O 1
ATOM 1594 N N . ARG A 1 213 ? 13.196 -3.824 -26.648 1.00 62.12 213 ARG A N 1
ATOM 1595 C CA . ARG A 1 213 ? 12.786 -3.389 -25.303 1.00 62.12 213 ARG A CA 1
ATOM 1596 C C . ARG A 1 213 ? 12.103 -4.488 -24.492 1.00 62.12 213 ARG A C 1
ATOM 1598 O O . ARG A 1 213 ? 11.497 -4.189 -23.472 1.00 62.12 213 ARG A O 1
ATOM 1605 N N . MET A 1 214 ? 12.163 -5.741 -24.939 1.00 71.19 214 MET A N 1
ATOM 1606 C CA . MET A 1 214 ? 11.686 -6.852 -24.118 1.00 71.19 214 MET A CA 1
ATOM 1607 C C . MET A 1 214 ? 12.716 -7.146 -23.027 1.00 71.19 214 MET A C 1
ATOM 1609 O O . MET A 1 214 ? 13.916 -7.209 -23.306 1.00 71.19 214 MET A O 1
ATOM 1613 N N . GLY A 1 215 ? 12.252 -7.304 -21.786 1.00 76.12 215 GLY A N 1
ATOM 1614 C CA . GLY A 1 215 ? 13.130 -7.711 -20.693 1.00 76.12 215 GLY A CA 1
ATOM 1615 C C . GLY A 1 215 ? 13.737 -9.080 -20.970 1.00 76.12 215 GLY A C 1
ATOM 1616 O O . GLY A 1 215 ? 13.072 -9.981 -21.482 1.00 76.12 215 GLY A O 1
ATOM 1617 N N . THR A 1 216 ? 15.015 -9.228 -20.643 1.00 85.50 216 THR A N 1
ATOM 1618 C CA . THR A 1 216 ? 15.687 -10.527 -20.685 1.00 85.50 216 THR A CA 1
ATOM 1619 C C . THR A 1 216 ? 15.506 -11.238 -19.341 1.00 85.50 216 THR A C 1
ATOM 1621 O O . THR A 1 216 ? 15.135 -10.598 -18.351 1.00 85.50 216 THR A O 1
ATOM 1624 N N . PRO A 1 217 ? 15.805 -12.546 -19.243 1.00 89.62 217 PRO A N 1
ATOM 1625 C CA . PRO A 1 217 ? 15.823 -13.238 -17.953 1.00 89.62 217 PRO A CA 1
ATOM 1626 C C . PRO A 1 217 ? 16.707 -12.536 -16.909 1.00 89.62 217 PRO A C 1
ATOM 1628 O O . PRO A 1 217 ? 16.326 -12.441 -15.748 1.00 89.62 217 PRO A O 1
ATOM 1631 N N . ILE A 1 218 ? 17.828 -11.943 -17.342 1.00 90.19 218 ILE A N 1
ATOM 1632 C CA . ILE A 1 218 ? 18.728 -11.159 -16.483 1.00 90.19 218 ILE A CA 1
ATOM 1633 C C . ILE A 1 218 ? 18.008 -9.922 -15.927 1.00 90.19 218 ILE A C 1
ATOM 1635 O O . ILE A 1 218 ? 18.113 -9.632 -14.735 1.00 90.19 218 ILE A O 1
ATOM 1639 N N . THR A 1 219 ? 17.243 -9.210 -16.762 1.00 92.00 219 THR A N 1
ATOM 1640 C CA . THR A 1 219 ? 16.422 -8.070 -16.325 1.00 92.00 219 THR A CA 1
ATOM 1641 C C . THR A 1 219 ? 15.395 -8.499 -15.280 1.00 92.00 219 THR A C 1
ATOM 1643 O O . THR A 1 219 ? 15.263 -7.854 -14.239 1.00 92.00 219 THR A O 1
ATOM 1646 N N . VAL A 1 220 ? 14.685 -9.600 -15.543 1.00 94.31 220 VAL A N 1
ATOM 1647 C CA . VAL A 1 220 ? 13.674 -10.151 -14.634 1.00 94.31 220 VAL A CA 1
ATOM 1648 C C . VAL A 1 220 ? 14.310 -10.515 -13.292 1.00 94.31 220 VAL A C 1
ATOM 1650 O O . VAL A 1 220 ? 13.791 -10.117 -12.253 1.00 94.31 220 VAL A O 1
ATOM 1653 N N . ASP A 1 221 ? 15.450 -11.206 -13.289 1.00 95.06 221 ASP A N 1
ATOM 1654 C CA . ASP A 1 221 ? 16.136 -11.606 -12.058 1.00 95.06 221 ASP A CA 1
ATOM 1655 C C . ASP A 1 221 ? 16.650 -10.408 -11.256 1.00 95.06 221 ASP A C 1
ATOM 1657 O O . ASP A 1 221 ? 16.486 -10.375 -10.033 1.00 95.06 221 ASP A O 1
ATOM 1661 N N . ARG A 1 222 ? 17.193 -9.382 -11.926 1.00 95.50 222 ARG A N 1
ATOM 1662 C CA . ARG A 1 222 ? 17.635 -8.147 -11.263 1.00 95.50 222 ARG A CA 1
ATOM 1663 C C . ARG A 1 222 ? 16.467 -7.420 -10.597 1.00 95.50 222 ARG A C 1
ATOM 1665 O O . ARG A 1 222 ? 16.552 -7.072 -9.421 1.00 95.50 222 ARG A O 1
ATOM 1672 N N . LEU A 1 223 ? 15.371 -7.201 -11.325 1.00 96.88 223 LEU A N 1
ATOM 1673 C CA . LEU A 1 223 ? 14.196 -6.518 -10.777 1.00 96.88 223 LEU A CA 1
ATOM 1674 C C . LEU A 1 223 ? 13.533 -7.347 -9.672 1.00 96.88 223 LEU A C 1
ATOM 1676 O O . LEU A 1 223 ? 13.154 -6.794 -8.643 1.00 96.88 223 LEU A O 1
ATOM 1680 N N . ARG A 1 224 ? 13.464 -8.674 -9.826 1.00 97.94 224 ARG A N 1
ATOM 1681 C CA . ARG A 1 224 ? 12.988 -9.590 -8.782 1.00 97.94 224 ARG A CA 1
ATOM 1682 C C . ARG A 1 224 ? 13.810 -9.468 -7.505 1.00 97.94 224 ARG A C 1
ATOM 1684 O O . ARG A 1 224 ? 13.225 -9.417 -6.426 1.00 97.94 224 ARG A O 1
ATOM 1691 N N . ALA A 1 225 ? 15.138 -9.429 -7.617 1.00 97.44 225 ALA A N 1
ATOM 1692 C CA . ALA A 1 225 ? 16.019 -9.281 -6.465 1.00 97.44 225 ALA A CA 1
ATOM 1693 C C . ALA A 1 225 ? 15.720 -7.982 -5.706 1.00 97.44 225 ALA A C 1
ATOM 1695 O O . ALA A 1 225 ? 15.559 -8.022 -4.492 1.00 97.44 225 ALA A O 1
ATOM 1696 N N . ILE A 1 226 ? 15.544 -6.867 -6.422 1.00 97.56 226 ILE A N 1
ATOM 1697 C CA . ILE A 1 226 ? 15.219 -5.567 -5.820 1.00 97.56 226 ILE A CA 1
ATOM 1698 C C . ILE A 1 226 ? 13.829 -5.576 -5.173 1.00 97.56 226 ILE A C 1
ATOM 1700 O O . ILE A 1 226 ? 13.685 -5.153 -4.032 1.00 97.56 226 ILE A O 1
ATOM 1704 N N . LEU A 1 227 ? 12.805 -6.090 -5.860 1.00 98.06 227 LEU A N 1
ATOM 1705 C CA . LEU A 1 227 ? 11.434 -6.130 -5.333 1.00 98.06 227 LEU A CA 1
ATOM 1706 C C . LEU A 1 227 ? 11.299 -7.028 -4.091 1.00 98.06 227 LEU A C 1
ATOM 1708 O O . LEU A 1 227 ? 10.437 -6.779 -3.249 1.00 98.06 227 LEU A O 1
ATOM 1712 N N . ARG A 1 228 ? 12.139 -8.064 -3.972 1.00 97.25 228 ARG A N 1
ATOM 1713 C CA . ARG A 1 228 ? 12.192 -8.960 -2.805 1.00 97.25 228 ARG A CA 1
ATOM 1714 C C . ARG A 1 228 ? 13.109 -8.462 -1.693 1.00 97.25 228 ARG A C 1
ATOM 1716 O O . ARG A 1 228 ? 13.012 -8.979 -0.581 1.00 97.25 228 ARG A O 1
ATOM 1723 N N . ASP A 1 229 ? 13.995 -7.511 -1.974 1.00 96.00 229 ASP A N 1
ATOM 1724 C CA . ASP A 1 229 ? 14.925 -6.992 -0.981 1.00 96.00 229 ASP A CA 1
ATOM 1725 C C . ASP A 1 229 ? 14.147 -6.276 0.133 1.00 96.00 229 ASP A C 1
ATOM 1727 O O . ASP A 1 229 ? 13.415 -5.307 -0.090 1.00 96.00 229 ASP A O 1
ATOM 1731 N N . ARG A 1 230 ? 14.267 -6.802 1.354 1.00 94.94 230 ARG A N 1
ATOM 1732 C CA . ARG A 1 230 ? 13.689 -6.214 2.570 1.00 94.94 230 ARG A CA 1
ATOM 1733 C C . ARG A 1 230 ? 14.753 -5.510 3.408 1.00 94.94 230 ARG A C 1
ATOM 1735 O O . ARG A 1 230 ? 14.501 -5.207 4.565 1.00 94.94 230 ARG A O 1
ATOM 1742 N N . THR A 1 231 ? 15.927 -5.240 2.853 1.00 95.06 231 THR A N 1
ATOM 1743 C CA . THR A 1 231 ? 16.922 -4.376 3.488 1.00 95.06 231 THR A CA 1
ATOM 1744 C C . THR A 1 231 ? 16.411 -2.941 3.504 1.00 95.06 231 THR A C 1
ATOM 1746 O O . THR A 1 231 ? 15.964 -2.420 2.482 1.00 95.06 231 THR A O 1
ATOM 1749 N N . ALA A 1 232 ? 16.469 -2.289 4.661 1.00 92.50 232 ALA A N 1
ATOM 1750 C CA . ALA A 1 232 ? 16.111 -0.889 4.793 1.00 92.50 232 ALA A CA 1
ATOM 1751 C C . ALA A 1 232 ? 17.112 -0.033 4.006 1.00 92.50 232 ALA A C 1
ATOM 1753 O O . ALA A 1 232 ? 18.301 0.013 4.328 1.00 92.50 232 ALA A O 1
ATOM 1754 N N . ARG A 1 233 ? 16.620 0.634 2.959 1.00 92.12 233 ARG A N 1
ATOM 1755 C CA . ARG A 1 233 ? 17.381 1.567 2.126 1.00 92.12 233 ARG A CA 1
ATOM 1756 C C . ARG A 1 233 ? 16.628 2.880 2.012 1.00 92.12 233 ARG A C 1
ATOM 1758 O O . ARG A 1 233 ? 15.407 2.885 1.880 1.00 92.12 233 ARG A O 1
ATOM 1765 N N . SER A 1 234 ? 17.379 3.970 2.053 1.00 91.00 234 SER A N 1
ATOM 1766 C CA . SER A 1 234 ? 16.895 5.314 1.771 1.00 91.00 234 SER A CA 1
ATOM 1767 C C . SER A 1 234 ? 17.987 6.006 0.954 1.00 91.00 234 SER A C 1
ATOM 1769 O O . SER A 1 234 ? 19.049 6.292 1.516 1.00 91.00 234 SER A O 1
ATOM 1771 N N . PRO A 1 235 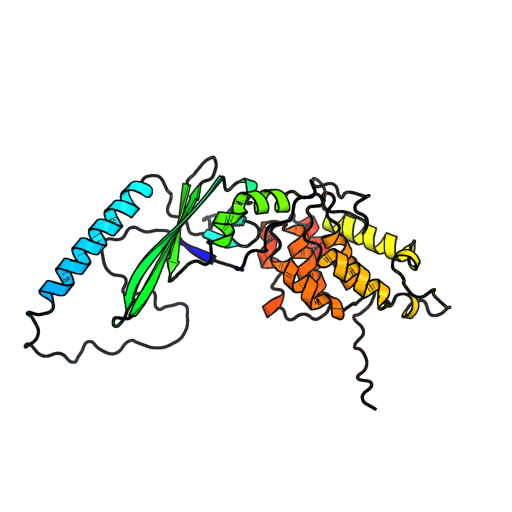? 17.794 6.204 -0.362 1.00 96.56 235 PRO A N 1
ATOM 1772 C CA . PRO A 1 235 ? 16.554 5.991 -1.120 1.00 96.56 235 PRO A CA 1
ATOM 1773 C C . PRO A 1 235 ? 16.156 4.516 -1.377 1.00 96.56 235 PRO A C 1
ATOM 1775 O O . PRO A 1 235 ? 17.011 3.650 -1.558 1.00 96.56 235 PRO A O 1
ATOM 1778 N N . ASP A 1 236 ? 14.852 4.230 -1.421 1.00 97.19 236 ASP A N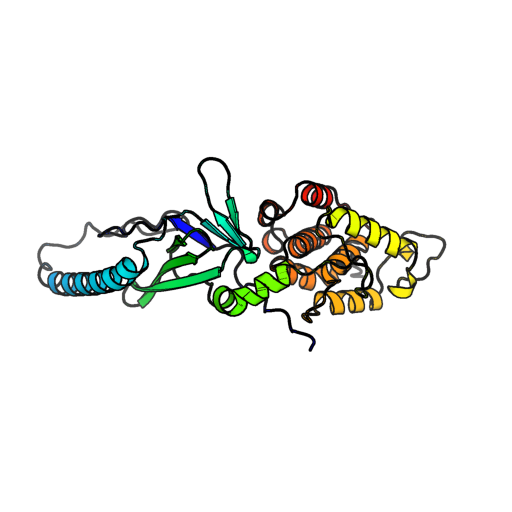 1
ATOM 1779 C CA . ASP A 1 236 ? 14.250 2.911 -1.664 1.00 97.19 236 ASP A CA 1
ATOM 1780 C C . ASP A 1 236 ? 13.957 2.678 -3.166 1.00 97.19 236 ASP A C 1
ATOM 1782 O O . ASP A 1 236 ? 13.073 3.333 -3.732 1.00 97.19 236 ASP A O 1
ATOM 1786 N N . PRO A 1 237 ? 14.635 1.723 -3.833 1.00 97.75 237 PRO A N 1
ATOM 1787 C CA . PRO A 1 237 ? 14.495 1.486 -5.272 1.00 97.75 237 PRO A CA 1
ATOM 1788 C C . PRO A 1 237 ? 13.268 0.660 -5.682 1.00 97.75 237 PRO A C 1
ATOM 1790 O O . PRO A 1 237 ? 13.029 0.466 -6.877 1.00 97.75 237 PRO A O 1
ATOM 1793 N N . ARG A 1 238 ? 12.467 0.143 -4.742 1.00 98.31 238 ARG A N 1
ATOM 1794 C CA . ARG A 1 238 ? 11.394 -0.819 -5.059 1.00 98.31 238 ARG A CA 1
ATOM 1795 C C . ARG A 1 238 ? 10.282 -0.217 -5.912 1.00 98.31 238 ARG A C 1
ATOM 1797 O O . ARG A 1 238 ? 9.767 -0.895 -6.801 1.00 98.31 238 ARG A O 1
ATOM 1804 N N . ALA A 1 239 ? 9.941 1.054 -5.695 1.00 98.38 239 ALA A N 1
ATOM 1805 C CA . ALA A 1 239 ? 8.925 1.738 -6.499 1.00 98.38 239 ALA A CA 1
ATOM 1806 C C . ALA A 1 239 ? 9.400 1.900 -7.950 1.00 98.38 239 ALA A C 1
ATOM 1808 O O . ALA A 1 239 ? 8.660 1.608 -8.890 1.00 98.38 239 ALA A O 1
ATOM 1809 N N . PHE A 1 240 ? 10.666 2.278 -8.132 1.00 98.31 240 PHE A N 1
ATOM 1810 C CA . PHE A 1 240 ? 11.287 2.401 -9.446 1.00 98.31 240 PHE A CA 1
ATOM 1811 C C . PHE A 1 240 ? 11.360 1.055 -10.180 1.00 98.31 240 PHE A C 1
ATOM 1813 O O . PHE A 1 240 ? 10.969 0.954 -11.344 1.00 98.31 240 PHE A O 1
ATOM 1820 N N . ALA A 1 241 ? 11.770 -0.009 -9.484 1.00 98.12 241 ALA A N 1
ATOM 1821 C CA . ALA A 1 241 ? 11.785 -1.363 -10.035 1.00 98.12 241 ALA A CA 1
ATOM 1822 C C . ALA A 1 241 ? 10.383 -1.839 -10.459 1.00 98.12 241 ALA A C 1
ATOM 1824 O O . ALA A 1 241 ? 10.237 -2.464 -11.510 1.00 98.12 241 ALA A O 1
ATOM 1825 N N . ALA A 1 242 ? 9.344 -1.507 -9.684 1.00 98.62 242 ALA A N 1
ATOM 1826 C CA . ALA A 1 242 ? 7.959 -1.833 -10.018 1.00 98.62 242 ALA A CA 1
ATOM 1827 C C . ALA A 1 242 ? 7.464 -1.093 -11.272 1.00 98.62 242 ALA A C 1
ATOM 1829 O O . ALA A 1 242 ? 6.770 -1.684 -12.103 1.00 98.62 242 ALA A O 1
ATOM 1830 N N . ILE A 1 243 ? 7.859 0.173 -11.445 1.00 98.19 243 ILE A N 1
ATOM 1831 C CA . ILE A 1 243 ? 7.577 0.940 -12.665 1.00 98.19 243 ILE A CA 1
ATOM 1832 C C . ILE A 1 243 ? 8.246 0.290 -13.872 1.00 98.19 243 ILE A C 1
ATOM 1834 O O . ILE A 1 243 ? 7.573 0.029 -14.867 1.00 98.19 243 ILE A O 1
ATOM 1838 N N . LEU A 1 244 ? 9.540 -0.026 -13.779 1.00 96.44 244 LEU A N 1
ATOM 1839 C CA . LEU A 1 244 ? 10.271 -0.667 -14.872 1.00 96.44 244 LEU A CA 1
ATOM 1840 C C . LEU A 1 244 ? 9.675 -2.027 -15.248 1.00 96.44 244 LEU A C 1
ATOM 1842 O O . LEU A 1 244 ? 9.538 -2.316 -16.435 1.00 96.44 244 LEU A O 1
ATOM 1846 N N . ALA A 1 245 ? 9.262 -2.831 -14.265 1.00 96.38 245 ALA A N 1
ATOM 1847 C CA . ALA A 1 245 ? 8.594 -4.106 -14.513 1.00 96.38 245 ALA A CA 1
ATOM 1848 C C . ALA A 1 245 ? 7.330 -3.940 -15.373 1.00 96.38 245 ALA A C 1
ATOM 1850 O O . ALA A 1 245 ? 7.131 -4.687 -16.332 1.00 96.38 245 ALA A O 1
ATOM 1851 N N . ALA A 1 246 ? 6.500 -2.939 -15.065 1.00 96.31 246 ALA A N 1
ATOM 1852 C CA . ALA A 1 246 ? 5.290 -2.647 -15.828 1.00 96.31 246 ALA A CA 1
ATOM 1853 C C . ALA A 1 246 ? 5.580 -2.003 -17.194 1.00 96.31 246 ALA A C 1
ATOM 1855 O O . ALA A 1 246 ? 4.965 -2.396 -18.182 1.00 96.31 246 ALA A O 1
ATOM 1856 N N . GLU A 1 247 ? 6.528 -1.065 -17.282 1.00 94.31 247 GLU A N 1
ATOM 1857 C CA . GLU A 1 247 ? 6.934 -0.426 -18.546 1.00 94.31 247 GLU A CA 1
ATOM 1858 C C . GLU A 1 247 ? 7.496 -1.438 -19.561 1.00 94.31 247 GLU A C 1
ATOM 1860 O O . GLU A 1 247 ? 7.293 -1.279 -20.766 1.00 94.31 247 GLU A O 1
ATOM 1865 N N . LEU A 1 248 ? 8.157 -2.493 -19.071 1.00 92.56 248 LEU A N 1
ATOM 1866 C CA . LEU A 1 248 ? 8.714 -3.593 -19.865 1.00 92.56 248 LEU A CA 1
ATOM 1867 C C . LEU A 1 248 ? 7.738 -4.768 -20.076 1.00 92.56 248 LEU A C 1
ATOM 1869 O O . LEU A 1 248 ? 8.060 -5.692 -20.821 1.00 92.56 248 LEU A O 1
ATOM 1873 N N . GLY A 1 249 ? 6.563 -4.760 -19.436 1.00 92.38 249 GLY A N 1
ATOM 1874 C CA . GLY A 1 249 ? 5.556 -5.817 -19.580 1.00 92.38 249 GLY A CA 1
ATOM 1875 C C . GLY A 1 249 ? 5.918 -7.166 -18.932 1.00 92.38 249 GLY A C 1
ATOM 1876 O O . GLY A 1 249 ? 5.461 -8.202 -19.413 1.00 92.38 249 GLY A O 1
ATOM 1877 N N . LEU A 1 250 ? 6.719 -7.177 -17.858 1.00 93.75 250 LEU A N 1
ATOM 1878 C CA . LEU A 1 250 ? 7.270 -8.388 -17.221 1.00 93.75 250 LEU A CA 1
ATOM 1879 C C . LEU A 1 250 ? 6.269 -9.070 -16.274 1.00 93.75 250 LEU A C 1
ATOM 1881 O O . LEU A 1 250 ? 6.326 -8.910 -15.050 1.00 93.75 250 LEU A O 1
ATOM 1885 N N . ARG A 1 251 ? 5.336 -9.847 -16.836 1.00 94.75 251 ARG A N 1
ATOM 1886 C CA . ARG A 1 251 ? 4.268 -10.542 -16.086 1.00 94.75 251 ARG A CA 1
ATOM 1887 C C . ARG A 1 251 ? 4.806 -11.497 -15.014 1.00 94.75 251 ARG A C 1
ATOM 1889 O O . ARG A 1 251 ? 4.136 -11.714 -14.005 1.00 94.75 251 ARG A O 1
ATOM 1896 N N . GLU A 1 252 ? 6.017 -12.014 -15.185 1.00 95.88 252 GLU A N 1
ATOM 1897 C CA . GLU A 1 252 ? 6.714 -12.918 -14.267 1.00 95.88 252 GLU A CA 1
ATOM 1898 C C . GLU A 1 252 ? 7.033 -12.280 -12.908 1.00 95.88 252 GLU A C 1
ATOM 1900 O O . GLU A 1 252 ? 7.338 -13.007 -11.963 1.00 95.88 252 GLU A O 1
ATOM 1905 N N . LEU A 1 253 ? 6.970 -10.946 -12.807 1.00 97.94 253 LEU A N 1
ATOM 1906 C CA . LEU A 1 253 ? 7.182 -10.184 -11.570 1.00 97.94 253 LEU A CA 1
ATOM 1907 C C . LEU A 1 253 ? 5.876 -9.862 -10.828 1.00 97.94 253 LEU A C 1
ATOM 1909 O O . LEU A 1 253 ? 5.887 -9.221 -9.776 1.00 97.94 253 LEU A O 1
ATOM 1913 N N . THR A 1 254 ? 4.730 -10.306 -11.354 1.00 98.25 254 THR A N 1
ATOM 1914 C CA . THR A 1 254 ? 3.422 -10.123 -10.707 1.00 98.25 254 THR A CA 1
ATOM 1915 C C . THR A 1 254 ? 3.388 -10.629 -9.257 1.00 98.25 254 THR A C 1
ATOM 1917 O O . THR A 1 254 ? 2.839 -9.913 -8.418 1.00 98.25 254 THR A O 1
ATOM 1920 N N . PRO A 1 255 ? 3.949 -11.806 -8.899 1.00 98.19 255 PRO A N 1
ATOM 1921 C CA . PRO A 1 255 ? 3.949 -12.272 -7.509 1.00 98.19 255 PRO A CA 1
ATOM 1922 C C . PRO A 1 255 ? 4.663 -11.314 -6.547 1.00 98.19 255 PRO A C 1
ATOM 1924 O O . PRO A 1 255 ? 4.150 -11.033 -5.464 1.00 98.19 255 PRO A O 1
ATOM 1927 N N . GLU A 1 256 ? 5.814 -10.776 -6.947 1.00 98.38 256 GLU A N 1
ATOM 1928 C CA . GLU A 1 256 ? 6.581 -9.812 -6.161 1.00 98.38 256 GLU A CA 1
ATOM 1929 C C . GLU A 1 256 ? 5.808 -8.502 -5.993 1.00 98.38 256 GLU A C 1
ATOM 1931 O O . GLU A 1 256 ? 5.685 -7.998 -4.877 1.00 98.38 256 GLU A O 1
ATOM 1936 N N . LEU A 1 257 ? 5.201 -7.991 -7.066 1.00 98.50 257 LEU A N 1
ATOM 1937 C CA . LEU A 1 257 ? 4.372 -6.785 -7.003 1.00 98.50 257 LEU A CA 1
ATOM 1938 C C . LEU A 1 257 ? 3.156 -6.973 -6.094 1.00 98.50 257 LEU A C 1
ATOM 1940 O O . LEU A 1 257 ? 2.847 -6.092 -5.295 1.00 98.50 257 LEU A O 1
ATOM 1944 N N . LEU A 1 258 ? 2.499 -8.137 -6.164 1.00 98.06 258 LEU A N 1
ATOM 1945 C CA . LEU A 1 258 ? 1.381 -8.481 -5.286 1.00 98.06 258 LEU A CA 1
ATOM 1946 C C . LEU A 1 258 ? 1.789 -8.547 -3.814 1.00 98.06 258 LEU A C 1
ATOM 1948 O O . LEU A 1 258 ? 0.965 -8.235 -2.964 1.00 98.06 258 LEU A O 1
ATOM 1952 N N . SER A 1 259 ? 3.036 -8.899 -3.495 1.00 96.81 259 SER A N 1
ATOM 1953 C CA . SER A 1 259 ? 3.514 -8.815 -2.112 1.00 96.81 259 SER A CA 1
ATOM 1954 C C . SER A 1 259 ? 3.627 -7.360 -1.638 1.00 96.81 259 SER A C 1
ATOM 1956 O O . SER A 1 259 ? 3.292 -7.045 -0.503 1.00 96.81 259 SER A O 1
ATOM 1958 N N . LEU A 1 260 ? 4.001 -6.429 -2.519 1.00 97.75 260 LEU A N 1
ATOM 1959 C CA . LEU A 1 260 ? 4.220 -5.025 -2.161 1.00 97.75 260 LEU A CA 1
ATOM 1960 C C . LEU A 1 260 ? 2.935 -4.185 -2.088 1.00 97.75 260 LEU A C 1
ATOM 1962 O O . LEU A 1 260 ? 2.981 -3.064 -1.585 1.00 97.75 260 LEU A O 1
ATOM 1966 N N . VAL A 1 261 ? 1.774 -4.701 -2.514 1.00 97.75 261 VAL A N 1
ATOM 1967 C CA . VAL A 1 261 ? 0.498 -3.950 -2.454 1.00 97.75 261 VAL A CA 1
ATOM 1968 C C . VAL A 1 261 ? 0.040 -3.630 -1.031 1.00 97.75 261 VAL A C 1
ATOM 1970 O O . VAL A 1 261 ? -0.851 -2.802 -0.863 1.00 97.75 261 VAL A O 1
ATOM 1973 N N . GLN A 1 262 ? 0.619 -4.288 -0.023 1.00 96.12 262 GLN A N 1
ATOM 1974 C CA . GLN A 1 262 ? 0.400 -4.023 1.402 1.00 96.12 262 GLN A CA 1
ATOM 1975 C C . GLN A 1 262 ? 1.611 -3.344 2.061 1.00 96.12 262 GLN A C 1
ATOM 1977 O O . GLN A 1 262 ? 1.673 -3.292 3.283 1.00 96.12 262 GLN A O 1
ATOM 1982 N N . SER A 1 263 ? 2.584 -2.836 1.292 1.00 97.50 263 SER A N 1
ATOM 1983 C CA . SER A 1 263 ? 3.696 -2.073 1.872 1.00 97.50 263 SER A CA 1
ATOM 1984 C C . SER A 1 263 ? 3.156 -0.898 2.702 1.00 97.50 263 SER A C 1
ATOM 1986 O O . SER A 1 263 ? 2.255 -0.206 2.219 1.00 97.50 263 SER A O 1
ATOM 1988 N N . PRO A 1 264 ? 3.698 -0.640 3.909 1.00 97.31 264 PRO A N 1
ATOM 1989 C CA . PRO A 1 264 ? 3.337 0.526 4.718 1.00 97.31 264 PRO A CA 1
ATOM 1990 C C . PRO A 1 264 ? 3.557 1.864 4.000 1.00 97.31 264 PRO A C 1
ATOM 1992 O O . PRO A 1 264 ? 2.854 2.838 4.274 1.00 97.31 264 PRO A O 1
ATOM 1995 N N . HIS A 1 265 ? 4.487 1.911 3.040 1.00 97.50 265 HIS A N 1
ATOM 1996 C CA . HIS A 1 265 ? 4.748 3.099 2.239 1.00 97.50 265 HIS A CA 1
ATOM 1997 C C . HIS A 1 265 ? 3.653 3.285 1.164 1.00 97.50 265 HIS A C 1
ATOM 1999 O O . HIS A 1 265 ? 3.588 2.508 0.205 1.00 97.50 265 HIS A O 1
ATOM 2005 N N . PRO A 1 266 ? 2.813 4.340 1.239 1.00 97.50 266 PRO A N 1
ATOM 2006 C CA . PRO A 1 266 ? 1.608 4.459 0.415 1.00 97.50 266 PRO A CA 1
ATOM 2007 C C . PRO A 1 266 ? 1.913 4.603 -1.080 1.00 97.50 266 PRO A C 1
ATOM 2009 O O . PRO A 1 266 ? 1.271 3.946 -1.895 1.00 97.50 266 PRO A O 1
ATOM 2012 N N . VAL A 1 267 ? 2.924 5.396 -1.457 1.00 98.06 267 VAL A N 1
ATOM 2013 C CA . VAL A 1 267 ? 3.314 5.556 -2.872 1.00 98.06 267 VAL A CA 1
ATOM 2014 C C . VAL A 1 267 ? 3.826 4.237 -3.460 1.00 98.06 267 VAL A C 1
ATOM 2016 O O . VAL A 1 267 ? 3.333 3.813 -4.502 1.00 98.06 267 VAL A O 1
ATOM 2019 N N . LEU A 1 268 ? 4.746 3.539 -2.779 1.00 98.19 268 LEU A N 1
ATOM 2020 C CA . LEU A 1 268 ? 5.226 2.216 -3.190 1.00 98.19 268 LEU A CA 1
ATOM 2021 C C . LEU A 1 268 ? 4.075 1.216 -3.359 1.00 98.19 268 LEU A C 1
ATOM 2023 O O . LEU A 1 268 ? 3.988 0.556 -4.393 1.00 98.19 268 LEU A O 1
ATOM 2027 N N . ALA A 1 269 ? 3.164 1.128 -2.387 1.00 98.38 269 ALA A N 1
ATOM 2028 C CA . ALA A 1 269 ? 2.012 0.239 -2.480 1.00 98.38 269 ALA A CA 1
ATOM 2029 C C . ALA A 1 269 ? 1.099 0.595 -3.664 1.00 98.38 269 ALA A C 1
ATOM 2031 O O . ALA A 1 269 ? 0.653 -0.295 -4.387 1.00 98.38 269 ALA A O 1
ATOM 2032 N N . ALA A 1 270 ? 0.848 1.883 -3.906 1.00 98.56 270 ALA A N 1
ATOM 2033 C CA . ALA A 1 270 ? 0.029 2.351 -5.020 1.00 98.56 270 ALA A CA 1
ATOM 2034 C C . ALA A 1 270 ? 0.668 2.052 -6.386 1.00 98.56 270 ALA A C 1
ATOM 2036 O O . ALA A 1 270 ? -0.004 1.553 -7.294 1.00 98.56 270 ALA A O 1
ATOM 2037 N N . VAL A 1 271 ? 1.978 2.281 -6.509 1.00 98.69 271 VAL A N 1
ATOM 2038 C CA . VAL A 1 271 ? 2.772 1.915 -7.687 1.00 98.69 271 VAL A CA 1
ATOM 2039 C C . VAL A 1 271 ? 2.729 0.405 -7.907 1.00 98.69 271 VAL A C 1
ATOM 2041 O O . VAL A 1 271 ? 2.429 -0.029 -9.017 1.00 98.69 271 VAL A O 1
ATOM 2044 N N . ALA A 1 272 ? 2.944 -0.404 -6.866 1.00 98.56 272 ALA A N 1
ATOM 2045 C CA . ALA A 1 272 ? 2.899 -1.862 -6.954 1.00 98.56 272 ALA A CA 1
ATOM 2046 C C . ALA A 1 272 ? 1.512 -2.377 -7.373 1.00 98.56 272 ALA A C 1
ATOM 2048 O O . ALA A 1 272 ? 1.416 -3.219 -8.268 1.00 98.56 272 ALA A O 1
ATOM 2049 N N . LYS A 1 273 ? 0.431 -1.827 -6.798 1.00 98.50 273 LYS A N 1
ATOM 2050 C CA . LYS A 1 273 ? -0.956 -2.122 -7.203 1.00 98.50 273 LYS A CA 1
ATOM 2051 C C . LYS A 1 273 ? -1.160 -1.830 -8.682 1.00 98.50 273 LYS A C 1
ATOM 2053 O O . LYS A 1 273 ? -1.642 -2.685 -9.425 1.00 98.50 273 LYS A O 1
ATOM 2058 N N . ARG A 1 274 ? -0.776 -0.631 -9.126 1.00 98.44 274 ARG A N 1
ATOM 2059 C CA . ARG A 1 274 ? -0.959 -0.210 -10.515 1.00 98.44 274 ARG A CA 1
ATOM 2060 C C . ARG A 1 274 ? -0.123 -1.045 -11.482 1.00 98.44 274 ARG A C 1
ATOM 2062 O O . ARG A 1 274 ? -0.663 -1.493 -12.489 1.00 98.44 274 ARG A O 1
ATOM 2069 N N . ALA A 1 275 ? 1.141 -1.294 -11.156 1.00 98.38 275 ALA A N 1
ATOM 2070 C CA . ALA A 1 275 ? 2.040 -2.136 -11.934 1.00 98.38 275 ALA A CA 1
ATOM 2071 C C . ALA A 1 275 ? 1.480 -3.559 -12.080 1.00 98.38 275 ALA A C 1
ATOM 2073 O O . ALA A 1 275 ? 1.373 -4.063 -13.195 1.00 98.38 275 ALA A O 1
ATOM 2074 N N . ALA A 1 276 ? 1.033 -4.176 -10.980 1.00 98.31 276 ALA A N 1
ATOM 2075 C CA . ALA A 1 276 ? 0.431 -5.507 -11.002 1.00 98.31 276 ALA A CA 1
ATOM 2076 C C . ALA A 1 276 ? -0.817 -5.556 -11.900 1.00 98.31 276 ALA A C 1
ATOM 2078 O O . ALA A 1 276 ? -0.952 -6.467 -12.715 1.00 98.31 276 ALA A O 1
ATOM 2079 N N . LEU A 1 277 ? -1.711 -4.564 -11.800 1.00 97.62 277 LEU A N 1
ATOM 2080 C CA . LEU A 1 277 ? -2.903 -4.475 -12.654 1.00 97.62 277 LEU A CA 1
ATOM 2081 C C . LEU A 1 277 ? -2.544 -4.314 -14.139 1.00 97.62 277 LEU A C 1
ATOM 2083 O O . LEU A 1 277 ? -3.148 -4.969 -14.985 1.00 97.62 277 LEU A O 1
ATOM 2087 N N . LEU A 1 278 ? -1.554 -3.475 -14.466 1.00 96.88 278 LEU A N 1
ATOM 2088 C CA . LEU A 1 278 ? -1.071 -3.294 -15.842 1.00 96.88 278 LEU A CA 1
ATOM 2089 C C . LEU A 1 278 ? -0.459 -4.578 -16.423 1.00 96.88 278 LEU A C 1
ATOM 2091 O O . LEU A 1 278 ? -0.547 -4.804 -17.627 1.00 96.88 278 LEU A O 1
ATOM 2095 N N . LEU A 1 279 ? 0.109 -5.432 -15.570 1.00 96.12 279 LEU A N 1
ATOM 2096 C CA . LEU A 1 279 ? 0.647 -6.744 -15.934 1.00 96.12 279 LEU A CA 1
ATOM 2097 C C . LEU A 1 279 ? -0.405 -7.867 -15.937 1.00 96.12 279 LEU A C 1
ATOM 2099 O O . LEU A 1 279 ? -0.067 -9.021 -16.198 1.00 96.12 279 LEU A O 1
ATOM 2103 N N . GLY A 1 280 ? -1.680 -7.545 -15.695 1.00 96.56 280 GLY A N 1
ATOM 2104 C CA . GLY A 1 280 ? -2.794 -8.493 -15.778 1.00 96.56 280 GLY A CA 1
ATOM 2105 C C . GLY A 1 280 ? -3.142 -9.202 -14.467 1.00 96.56 280 GLY A C 1
ATOM 2106 O O . GLY A 1 280 ? -3.889 -10.181 -14.485 1.00 96.56 280 GLY A O 1
ATOM 2107 N N . ALA A 1 281 ? -2.641 -8.737 -13.318 1.00 97.44 281 ALA A N 1
ATOM 2108 C CA . ALA A 1 281 ? -3.070 -9.268 -12.028 1.00 97.44 281 ALA A CA 1
ATOM 2109 C C . ALA A 1 281 ? -4.571 -9.001 -11.794 1.00 97.44 281 ALA A C 1
ATOM 2111 O O . ALA A 1 281 ? -5.067 -7.917 -12.109 1.00 97.44 281 ALA A O 1
ATOM 2112 N N . PRO A 1 282 ? -5.311 -9.943 -11.184 1.00 96.88 282 PRO A N 1
ATOM 2113 C CA . PRO A 1 282 ? -6.723 -9.735 -10.898 1.00 96.88 282 PRO A CA 1
ATOM 2114 C C . PRO A 1 282 ? -6.912 -8.674 -9.806 1.00 96.88 282 PRO A C 1
ATOM 2116 O O . PRO A 1 282 ? -6.223 -8.684 -8.780 1.00 96.88 282 PRO A O 1
ATOM 2119 N N . THR A 1 283 ? -7.919 -7.813 -9.975 1.00 95.56 283 THR A N 1
ATOM 2120 C CA . THR A 1 283 ? -8.271 -6.753 -9.012 1.00 95.56 283 THR A CA 1
ATOM 2121 C C . THR A 1 283 ? -8.597 -7.300 -7.622 1.00 95.56 283 THR A C 1
ATOM 2123 O O . THR A 1 283 ? -8.342 -6.634 -6.625 1.00 95.56 283 THR A O 1
ATOM 2126 N N . THR A 1 284 ? -9.088 -8.538 -7.513 1.00 94.81 284 THR A N 1
ATOM 2127 C CA . THR A 1 284 ? -9.330 -9.185 -6.212 1.00 94.81 284 THR A CA 1
ATOM 2128 C C . THR A 1 284 ? -8.045 -9.353 -5.396 1.00 94.81 284 THR A C 1
ATOM 2130 O O . THR A 1 284 ? -8.076 -9.190 -4.176 1.00 94.81 284 THR A O 1
ATOM 2133 N N . LYS A 1 285 ? -6.905 -9.602 -6.057 1.00 95.62 285 LYS A N 1
ATOM 2134 C CA . LYS A 1 285 ? -5.592 -9.748 -5.411 1.00 95.62 285 LYS A CA 1
ATOM 2135 C C . LYS A 1 285 ? -4.879 -8.408 -5.241 1.00 95.62 285 LYS A C 1
ATOM 2137 O O . LYS A 1 285 ? -4.468 -8.092 -4.132 1.00 95.62 285 LYS A O 1
ATOM 2142 N N . ALA A 1 286 ? -4.755 -7.622 -6.312 1.00 96.50 286 ALA A N 1
ATOM 2143 C CA . ALA A 1 286 ? -4.027 -6.349 -6.264 1.00 96.50 286 ALA A CA 1
ATOM 2144 C C . ALA A 1 286 ? -4.790 -5.266 -5.477 1.00 96.50 286 ALA A C 1
ATOM 2146 O O . ALA A 1 286 ? -4.210 -4.496 -4.710 1.00 96.50 286 ALA A O 1
ATOM 2147 N N . GLY A 1 287 ? -6.111 -5.240 -5.628 1.00 95.25 287 GLY A N 1
ATOM 2148 C CA . GLY A 1 287 ? -6.985 -4.191 -5.120 1.00 95.25 287 GLY A CA 1
ATOM 2149 C C . GLY A 1 287 ? -7.139 -2.992 -6.034 1.00 95.25 287 GLY A C 1
ATOM 2150 O O . GLY A 1 287 ? -6.600 -2.962 -7.140 1.00 95.25 287 GLY A O 1
ATOM 2151 N N . SER A 1 288 ? -7.931 -2.029 -5.565 1.00 94.88 288 SER A N 1
ATOM 2152 C CA . SER A 1 288 ? -8.124 -0.740 -6.235 1.00 94.88 288 SER A CA 1
ATOM 2153 C C . SER A 1 288 ? -7.083 0.279 -5.765 1.00 94.88 288 SER A C 1
ATOM 2155 O O . SER A 1 288 ? -6.581 0.197 -4.641 1.00 94.88 288 SER A O 1
ATOM 2157 N N . LEU A 1 289 ? -6.801 1.277 -6.608 1.00 95.50 289 LEU A N 1
ATOM 2158 C CA . LEU A 1 289 ? -6.089 2.487 -6.188 1.00 95.50 289 LEU A CA 1
ATOM 2159 C C . LEU A 1 289 ? -6.886 3.283 -5.143 1.00 95.50 289 LEU A C 1
ATOM 2161 O O . LEU A 1 289 ? -6.277 3.939 -4.303 1.00 95.50 289 LEU A O 1
ATOM 2165 N N . ASP A 1 290 ? -8.215 3.156 -5.127 1.00 94.81 290 ASP A N 1
ATOM 2166 C CA . ASP A 1 290 ? -9.086 3.846 -4.163 1.00 94.81 290 ASP A CA 1
ATOM 2167 C C . ASP A 1 290 ? -8.790 3.456 -2.708 1.00 94.81 290 ASP A C 1
ATOM 2169 O O . ASP A 1 290 ? -9.052 4.228 -1.792 1.00 94.81 290 ASP A O 1
ATOM 2173 N N . GLU A 1 291 ? -8.208 2.273 -2.479 1.00 94.81 291 GLU A N 1
ATOM 2174 C CA . GLU A 1 291 ? -7.831 1.810 -1.138 1.00 94.81 291 GLU A CA 1
ATOM 2175 C C . GLU A 1 291 ? -6.729 2.677 -0.516 1.00 94.81 291 GLU A C 1
ATOM 2177 O O . GLU A 1 291 ? -6.733 2.910 0.690 1.00 94.81 291 GLU A O 1
ATOM 2182 N N . VAL A 1 292 ? -5.786 3.144 -1.340 1.00 96.81 292 VAL A N 1
ATOM 2183 C CA . VAL A 1 292 ? -4.608 3.913 -0.909 1.00 96.81 292 VAL A CA 1
ATOM 2184 C C . VAL A 1 292 ? -4.733 5.402 -1.235 1.00 96.81 292 VAL A C 1
ATOM 2186 O O . VAL A 1 292 ? -4.016 6.212 -0.653 1.00 96.81 292 VAL A O 1
ATOM 2189 N N . ALA A 1 293 ? -5.677 5.784 -2.102 1.00 95.75 293 ALA A N 1
ATOM 2190 C CA . ALA A 1 293 ? -5.933 7.166 -2.503 1.00 95.75 293 ALA A CA 1
ATOM 2191 C C . ALA A 1 293 ? -6.016 8.170 -1.334 1.00 95.75 293 ALA A C 1
ATOM 2193 O O . ALA A 1 293 ? -5.408 9.232 -1.463 1.00 95.75 293 ALA A O 1
ATOM 2194 N N . PRO A 1 294 ? -6.637 7.861 -0.172 1.00 95.81 294 PRO A N 1
ATOM 2195 C CA . PRO A 1 294 ? -6.681 8.798 0.956 1.00 95.81 294 PRO A CA 1
ATOM 2196 C C . PRO A 1 294 ? -5.302 9.176 1.532 1.00 95.81 294 PRO A C 1
ATOM 2198 O O . PRO A 1 294 ? -5.184 10.154 2.263 1.00 95.81 294 PRO A O 1
ATOM 2201 N N . PHE A 1 295 ? -4.257 8.400 1.231 1.00 96.38 295 PHE A N 1
ATOM 2202 C CA . PHE A 1 295 ? -2.894 8.604 1.730 1.00 96.38 295 PHE A CA 1
ATOM 2203 C C . PHE A 1 295 ? -1.969 9.290 0.714 1.00 96.38 295 PHE A C 1
ATOM 2205 O O . PHE A 1 295 ? -0.808 9.558 1.045 1.00 96.38 295 PHE A O 1
ATOM 2212 N N . LEU A 1 296 ? -2.464 9.572 -0.495 1.00 96.12 296 LEU A N 1
ATOM 2213 C CA . LEU A 1 296 ? -1.710 10.141 -1.612 1.00 96.12 296 LEU A CA 1
ATOM 2214 C C . LEU A 1 296 ? -2.145 11.579 -1.910 1.00 96.12 296 LEU A C 1
ATOM 2216 O O . LEU A 1 296 ? -3.285 11.961 -1.661 1.00 96.12 296 LEU A O 1
ATOM 2220 N N . GLY A 1 297 ? -1.237 12.365 -2.491 1.00 95.31 297 GLY A N 1
ATOM 2221 C CA . GLY A 1 297 ? -1.596 13.648 -3.092 1.00 95.31 297 GLY A CA 1
ATOM 2222 C C . GLY A 1 297 ? -2.357 13.461 -4.409 1.00 95.31 297 GLY A C 1
ATOM 2223 O O . GLY A 1 297 ? -2.164 12.471 -5.119 1.00 95.31 297 GLY A O 1
ATOM 2224 N N . GLU A 1 298 ? -3.191 14.437 -4.777 1.00 96.25 298 GLU A N 1
ATOM 2225 C CA . GLU A 1 298 ? -3.998 14.387 -6.008 1.00 96.25 298 GLU A CA 1
ATOM 2226 C C . GLU A 1 298 ? -3.145 14.236 -7.277 1.00 96.25 298 GLU A C 1
ATOM 2228 O O . GLU A 1 298 ? -3.518 13.507 -8.196 1.00 96.25 298 GLU A O 1
ATOM 2233 N N . ALA A 1 299 ? -1.972 14.878 -7.317 1.00 97.19 299 ALA A N 1
ATOM 2234 C CA . ALA A 1 299 ? -1.049 14.797 -8.448 1.00 97.19 299 ALA A CA 1
ATOM 2235 C C . ALA A 1 299 ? -0.504 13.372 -8.658 1.00 97.19 299 ALA A C 1
ATOM 2237 O O . ALA A 1 299 ? -0.486 12.879 -9.788 1.00 97.19 299 ALA A O 1
ATOM 2238 N N . ASP A 1 300 ? -0.132 12.680 -7.576 1.00 97.88 300 ASP A N 1
ATOM 2239 C CA . ASP A 1 300 ? 0.335 11.291 -7.634 1.00 97.88 300 ASP A CA 1
ATOM 2240 C C . ASP A 1 300 ? -0.786 10.344 -8.064 1.00 97.88 300 ASP A C 1
ATOM 2242 O O . ASP A 1 300 ? -0.586 9.474 -8.917 1.00 97.88 300 ASP A O 1
ATOM 2246 N N . LEU A 1 301 ? -1.994 10.544 -7.528 1.00 97.00 301 LEU A N 1
ATOM 2247 C CA . LEU A 1 301 ? -3.170 9.768 -7.913 1.00 97.00 301 LEU A CA 1
ATOM 2248 C C . LEU A 1 301 ? -3.508 9.959 -9.402 1.00 97.00 301 LEU A C 1
ATOM 2250 O O . LEU A 1 301 ? -3.807 8.988 -10.110 1.00 97.00 301 LEU A O 1
ATOM 2254 N N . GLY A 1 302 ? -3.418 11.198 -9.894 1.00 97.81 302 GLY A N 1
ATOM 2255 C CA . GLY A 1 302 ? -3.594 11.540 -11.303 1.00 97.81 302 GLY A CA 1
ATOM 2256 C C . GLY A 1 302 ? -2.555 10.860 -12.196 1.00 97.81 302 GLY A C 1
ATOM 2257 O O . GLY A 1 302 ? -2.919 10.232 -13.195 1.00 97.81 302 GLY A O 1
ATOM 2258 N N . ALA A 1 303 ? -1.279 10.901 -11.802 1.00 97.69 303 ALA A N 1
ATOM 2259 C CA . ALA A 1 303 ? -0.191 10.239 -12.519 1.00 97.69 303 ALA A CA 1
ATOM 2260 C C . ALA A 1 303 ? -0.393 8.714 -12.594 1.00 97.69 303 ALA A C 1
ATOM 2262 O O . ALA A 1 303 ? -0.293 8.135 -13.678 1.00 97.69 303 ALA A O 1
ATOM 2263 N N . LEU A 1 304 ? -0.764 8.059 -11.486 1.00 97.94 304 LEU A N 1
ATOM 2264 C CA . LEU A 1 304 ? -1.042 6.614 -11.453 1.00 97.94 304 LEU A CA 1
ATOM 2265 C C . LEU A 1 304 ? -2.231 6.218 -12.338 1.00 97.94 304 LEU A C 1
ATOM 2267 O O . LEU A 1 304 ? -2.175 5.212 -13.054 1.00 97.94 304 LEU A O 1
ATOM 2271 N N . SER A 1 305 ? -3.302 7.011 -12.316 1.00 97.00 305 SER A N 1
ATOM 2272 C CA . SER A 1 305 ? -4.514 6.760 -13.108 1.00 97.00 305 SER A CA 1
ATOM 2273 C C . SER A 1 305 ? -4.255 6.935 -14.612 1.00 97.00 305 SER A C 1
ATOM 2275 O O . SER A 1 305 ? -4.703 6.132 -15.447 1.00 97.00 305 SER A O 1
ATOM 2277 N N . GLY A 1 306 ? -3.467 7.958 -14.956 1.00 96.38 306 GLY A N 1
ATOM 2278 C CA . GLY A 1 306 ? -3.016 8.255 -16.314 1.00 96.38 306 GLY A CA 1
ATOM 2279 C C . GLY A 1 306 ? -1.927 7.314 -16.834 1.00 96.38 306 GLY A C 1
ATOM 2280 O O . GLY A 1 306 ? -1.752 7.204 -18.047 1.00 96.38 306 GLY A O 1
ATOM 2281 N N . TRP A 1 307 ? -1.226 6.589 -15.956 1.00 97.44 307 TRP A N 1
ATOM 2282 C CA . TRP A 1 307 ? -0.115 5.724 -16.346 1.00 97.44 307 TRP A CA 1
ATOM 2283 C C . TRP A 1 307 ? -0.555 4.648 -17.348 1.00 97.44 307 TRP A C 1
ATOM 2285 O O . TRP A 1 307 ? -1.507 3.883 -17.121 1.00 97.44 307 TRP A O 1
ATOM 2295 N N . ARG A 1 308 ? 0.147 4.622 -18.485 1.00 94.25 308 ARG A N 1
ATOM 2296 C CA . ARG A 1 308 ? 0.097 3.601 -19.533 1.00 94.25 308 ARG A CA 1
ATOM 2297 C C . ARG A 1 308 ? 1.536 3.154 -19.833 1.00 94.25 308 ARG A C 1
ATOM 2299 O O . ARG A 1 308 ? 2.377 4.039 -20.014 1.00 94.25 308 ARG A O 1
ATOM 2306 N N . PRO A 1 309 ? 1.815 1.840 -19.861 1.00 87.19 309 PRO A N 1
ATOM 2307 C CA . PRO A 1 309 ? 3.155 1.331 -20.121 1.00 87.19 309 PRO A CA 1
ATOM 2308 C C . PRO A 1 309 ? 3.528 1.510 -21.595 1.00 87.19 309 PRO A C 1
ATOM 2310 O O . PRO A 1 309 ? 2.664 1.473 -22.476 1.00 87.19 309 PRO A O 1
ATOM 2313 N N . ALA A 1 310 ? 4.818 1.695 -21.867 1.00 81.19 310 ALA A N 1
ATOM 2314 C CA . ALA A 1 310 ? 5.349 1.828 -23.220 1.00 81.19 310 ALA A CA 1
ATOM 2315 C C . ALA A 1 310 ? 5.224 0.530 -24.035 1.00 81.19 310 ALA A C 1
ATOM 2317 O O . ALA A 1 310 ? 5.031 0.579 -25.254 1.00 81.19 310 ALA A O 1
ATOM 2318 N N . VAL A 1 311 ? 5.335 -0.624 -23.373 1.00 77.44 311 VAL A N 1
ATOM 2319 C CA . VAL A 1 311 ? 5.180 -1.947 -23.979 1.00 77.44 311 VAL A CA 1
ATOM 2320 C C . VAL A 1 311 ? 3.842 -2.528 -23.534 1.00 77.44 311 VAL A C 1
ATOM 2322 O O . VAL A 1 311 ? 3.570 -2.660 -22.343 1.00 77.44 311 VAL A O 1
ATOM 2325 N N . ALA A 1 312 ? 2.981 -2.868 -24.498 1.00 72.62 312 ALA A N 1
ATOM 2326 C CA . ALA A 1 312 ? 1.790 -3.649 -24.187 1.00 72.62 312 ALA A CA 1
ATOM 2327 C C . ALA A 1 312 ? 2.250 -5.012 -23.650 1.00 72.62 312 ALA A C 1
ATOM 2329 O O . ALA A 1 312 ? 3.151 -5.602 -24.249 1.00 72.62 312 ALA A O 1
ATOM 2330 N N . PRO A 1 313 ? 1.672 -5.514 -22.549 1.00 67.75 313 PRO A N 1
ATOM 2331 C CA . PRO A 1 313 ? 2.116 -6.766 -21.962 1.00 67.75 313 PRO A CA 1
ATOM 2332 C C . PRO A 1 313 ? 1.957 -7.869 -23.009 1.00 67.75 313 PRO A C 1
ATOM 2334 O O . PRO A 1 313 ? 0.827 -8.172 -23.393 1.00 67.75 313 PRO A O 1
ATOM 2337 N N . CYS A 1 314 ? 3.073 -8.424 -23.495 1.00 57.56 314 CYS A N 1
ATOM 2338 C CA . CYS A 1 314 ? 3.054 -9.489 -24.490 1.00 57.56 314 CYS A CA 1
ATOM 2339 C C . CYS A 1 314 ? 2.193 -10.628 -23.945 1.00 57.56 314 CYS A C 1
ATOM 2341 O O . CYS A 1 314 ? 2.530 -11.239 -22.930 1.00 57.56 314 CYS A O 1
ATOM 2343 N N . ASP A 1 315 ? 1.082 -10.920 -24.619 1.00 52.72 315 ASP A N 1
ATOM 2344 C CA . ASP A 1 315 ? 0.535 -12.263 -24.561 1.00 52.72 315 ASP A CA 1
ATOM 2345 C C . ASP A 1 315 ? 1.623 -13.133 -25.166 1.00 52.72 315 ASP A C 1
ATOM 2347 O O . ASP A 1 315 ? 1.866 -13.088 -26.373 1.00 52.72 315 ASP A O 1
ATOM 2351 N N . VAL A 1 316 ? 2.380 -13.811 -24.302 1.00 52.72 316 VAL A N 1
ATOM 2352 C CA . VAL A 1 316 ? 3.255 -14.895 -24.723 1.00 52.72 316 VAL A CA 1
ATOM 2353 C C . VAL A 1 316 ? 2.338 -15.818 -25.501 1.00 52.72 316 VAL A C 1
ATOM 2355 O O . VAL A 1 316 ? 1.476 -16.471 -24.918 1.00 52.72 316 VAL A O 1
ATOM 2358 N N . LEU A 1 317 ? 2.439 -15.739 -26.830 1.00 43.59 317 LEU A N 1
ATOM 2359 C CA . LEU A 1 317 ? 1.703 -16.595 -27.734 1.00 43.59 317 LEU A CA 1
ATOM 2360 C C . LEU A 1 317 ? 1.976 -18.005 -27.249 1.00 43.59 317 LEU A C 1
ATOM 2362 O O . LEU A 1 317 ? 3.139 -18.417 -27.191 1.00 43.59 317 LEU A O 1
ATOM 2366 N N . ASP A 1 318 ? 0.893 -18.662 -26.850 1.00 40.28 318 ASP A N 1
ATOM 2367 C CA . ASP A 1 318 ? 0.810 -20.069 -26.517 1.00 40.28 318 ASP A CA 1
ATOM 2368 C C . ASP A 1 318 ? 1.517 -20.831 -27.643 1.00 40.28 318 ASP A C 1
ATOM 2370 O O . ASP A 1 318 ? 0.958 -21.107 -28.703 1.00 40.28 318 ASP A O 1
ATOM 2374 N N . THR A 1 319 ? 2.813 -21.076 -27.468 1.00 41.44 319 THR A N 1
ATOM 2375 C CA . THR A 1 319 ? 3.647 -21.844 -28.395 1.00 41.44 319 THR A CA 1
ATOM 2376 C C . THR A 1 319 ? 3.514 -23.301 -27.989 1.00 41.44 319 THR A C 1
ATOM 2378 O O . THR A 1 319 ? 4.480 -24.012 -27.750 1.00 41.44 319 THR A O 1
ATOM 2381 N N . SER A 1 320 ? 2.255 -23.713 -27.884 1.00 42.91 320 SER A N 1
ATOM 2382 C CA . SER A 1 320 ? 1.819 -25.091 -27.830 1.00 42.91 320 SER A CA 1
ATOM 2383 C C . SER A 1 320 ? 1.625 -25.532 -29.286 1.00 42.91 320 SER A C 1
ATOM 2385 O O . SER A 1 320 ? 0.512 -25.494 -29.813 1.00 42.91 320 SER A O 1
ATOM 2387 N N . LEU A 1 321 ? 2.740 -25.847 -29.957 1.00 38.75 321 LEU A N 1
ATOM 2388 C CA . LEU A 1 321 ? 2.789 -26.665 -31.176 1.00 38.75 321 LEU A CA 1
ATOM 2389 C C . LEU A 1 321 ? 3.300 -28.056 -30.805 1.00 38.75 321 LEU A C 1
ATOM 2391 O O . LEU A 1 321 ? 4.304 -28.119 -30.060 1.00 38.75 321 LEU A O 1
#

Solvent-accessible surface area (backbone atoms only — not comparable to full-atom values): 18254 Å² total; per-residue (Å²): 128,84,47,71,52,64,82,70,58,92,48,73,70,46,67,20,44,49,49,70,93,69,87,81,76,95,76,82,88,84,82,87,79,82,85,90,88,90,83,88,86,88,84,80,75,95,84,66,78,75,70,55,59,65,58,52,54,53,52,50,54,53,52,50,52,51,45,50,63,51,51,74,72,41,83,75,40,46,58,32,38,31,33,45,37,44,51,28,36,44,32,66,49,98,86,58,73,45,71,39,47,40,82,50,53,75,41,65,48,74,48,70,42,72,48,65,59,97,81,42,80,38,52,58,27,18,43,37,37,42,31,39,93,88,51,37,38,24,19,29,32,76,26,73,71,83,45,68,65,52,57,77,38,44,67,49,39,26,53,52,45,66,48,40,43,12,46,34,84,84,32,81,41,68,45,57,88,91,51,63,46,50,52,51,39,54,50,38,45,53,49,44,65,71,75,45,43,67,84,49,46,28,51,82,64,56,99,58,68,75,69,26,56,40,68,32,73,63,26,52,52,52,40,49,52,50,56,65,55,50,63,55,50,75,26,29,24,46,46,36,38,34,50,47,35,26,36,39,24,48,50,89,48,36,68,53,27,52,62,35,38,35,34,34,24,48,69,45,11,46,45,16,23,50,26,22,46,69,46,67,48,54,56,90,75,43,46,63,65,75,78,47,46,83,76,52,57,69,63,28,53,49,38,62,72,67,61,74,54,87,35,75,52,70,75,75,71,80,81,83,123

Nearest PDB structures (foldseek):
  4xvp-assembly3_F  TM=4.114E-01  e=2.703E-01  synthetic construct
  6hwp-assembly1_A  TM=3.413E-01  e=1.383E+00  synthetic construct
  1r8y-assembly2_G  TM=3.460E-01  e=1.542E+00  Mus musculus

Radius of gyration: 25.36 Å; Cα contacts (8 Å, |Δi|>4): 505; chains: 1; bounding box: 67×45×74 Å

pLDDT: mean 82.1, std 21.36, range [32.44, 98.69]

Mean predicted aligned error: 10.54 Å

Foldseek 3Di:
DFDFFAQFDPDAKDWFAFDDPDDDDPPDPPPDDDDDDDDDDPDDDDPPPPVVVVVVVVVVVVSVVVCVVCVVPCVFAGRWGWMQGLQFIWTDDPPDIDTDGLLQFPAKDKDFDWDDDVNHIFGQKMWIWTDGPPGIHITMDGGDDSCPSCRVCSVSLNVQQPAFAALDLVQPHTADPVDQRQLSSLVSLVVCLVPPCVVLVFADDDPPVQNSLARDPSNVVSLLCLLPRRGDDRNRHNLSSLSSCQLNLPLVCLVSLLSQLRRNHLLSNLSSLLSNVQNPHDCVRSPDSVSSVVVHDPSNVVSSVPDDHNHRNDPPPPPPD

Sequence (321 aa):
MEGVLPPLPDFRYVGLDPYRPRGILVAGALATGAGAFVFASSLIGPGRAILTAIGVAGAALFSQRLRRNVHSLSKNAAPTSMAIVPWGVIIADDTAPRVLRWASAKHVEFDTVHGREDGVPTALYSVVRLRTEREQLCGMTAGAAPLERLVAYLHDYDDEQHHILAADLDGQTAADPLDPQVAFLLESARGHLATAPSTLGLAEGGYRLRYARMGTPITVDRLRAILRDRTARSPDPRAFAAILAAELGLRELTPELLSLVQSPHPVLAAVAKRAALLLGAPTTKAGSLDEVAPFLGEADLGALSGWRPAVAPCDVLDTSL

Secondary structure (DSSP, 8-state):
--PBPPPPPS-S-EEEEE----SS------SSS-------SS---TT-SSSHHHHHHHHHHHHHHHHHHHHHHHTT-EE--EEEETTEEEEP-SSS-EEEEGGG-SEEEEEEEEEEETTEEEEEEEEEEEE-SS-EEEEEEES----HHHHHHHHHHHHHHTPPBBSSTTS-SBPPTTS-HHHHHHHHHHHHHHH-TTTTTPPP--S-TTGGGSPPHHHHHHHHHHHH--B--SSBTHHHHHHHHHHTT-GGGHHHHHHHTT-SSHHHHHHHHHHHHHTT--HHHH--GGGTGGGS-HHHHHHHHH---SS----------